Protein AF-A0A7S3KQ32-F1 (afdb_monomer_lite)

Sequence (245 aa):
SLQYTFKEFYLNYIDLKQAFIEKVYTKNPTTLIKNIETEFQILSGQVLQCNYDLMMLLGSAPEEIREYFREKYCQRLKEKVEDSVFRSHMKTSDFVISAENDSKELYKIIAEKRRSNVYDELIEDPPIEDLTNLTHDTTPVMIEEIYTMEDYKSESSGLTRASRKKIYNDGLHLFVLVHGFQATHIDMQEIKNHIAMVVPNSIFLCSESNEGVRTEGCLIESGRNLAEEIFDFFDDEEDCGEDVT

pLDDT: mean 74.59, std 15.7, range [34.09, 97.69]

Secondary structure (DSSP, 8-state):
-HHHHHHHHHHHHHHHHHHHHHHHHHH-HHHHHHHHHHHHHHHHHHHHHHHHHHHHHHHH-HHHHHHHHHHHHHHHHHHHHHTTEEEEEEEES-TT----THHHHHHHHHHHHHHH-GGGGGS---S-S--TTSSTTTS--EEEEEEEETT---TTTT--TT-------S-PEEEEE---TT--HHHHHHHHHHHHHH-TTEEEEE--TTSSS-TTS-HHHHHHHHHHHHHHHHHHHHTTSSS--

Structure (mmCIF, N/CA/C/O backbone):
data_AF-A0A7S3KQ32-F1
#
_entry.id   AF-A0A7S3KQ32-F1
#
loop_
_atom_site.group_PDB
_atom_site.id
_atom_site.type_symbol
_atom_site.label_atom_id
_atom_site.label_alt_id
_atom_site.label_comp_id
_atom_site.label_asym_id
_atom_site.label_entity_id
_atom_site.label_seq_id
_atom_site.pdbx_PDB_ins_code
_atom_site.Cartn_x
_atom_site.Cartn_y
_atom_site.Cartn_z
_atom_site.occupancy
_atom_site.B_iso_or_equiv
_atom_site.auth_seq_id
_atom_site.auth_comp_id
_atom_site.auth_asym_id
_atom_site.auth_atom_id
_atom_site.pdbx_PDB_model_num
ATOM 1 N N . SER A 1 1 ? -15.778 35.770 7.316 1.00 55.41 1 SER A N 1
ATOM 2 C CA . SER A 1 1 ? -17.031 35.238 7.890 1.00 55.41 1 SER A CA 1
ATOM 3 C C . SER A 1 1 ? -16.797 34.111 8.901 1.00 55.41 1 SER A C 1
ATOM 5 O O . SER A 1 1 ? -17.554 34.063 9.856 1.00 55.41 1 SER A O 1
ATOM 7 N N . LEU A 1 2 ? -15.738 33.284 8.804 1.00 46.66 2 LEU A N 1
ATOM 8 C CA . LEU A 1 2 ? -15.440 32.203 9.775 1.00 46.66 2 LEU A CA 1
ATOM 9 C C . LEU A 1 2 ? -15.143 32.640 11.233 1.00 46.66 2 LEU A C 1
ATOM 11 O O . LEU A 1 2 ? -15.399 31.889 12.172 1.00 46.66 2 LEU A O 1
ATOM 15 N N . GLN A 1 3 ? -14.601 33.842 11.448 1.00 46.31 3 GLN A N 1
ATOM 16 C CA . GLN A 1 3 ? -14.258 34.333 12.795 1.00 46.31 3 GLN A CA 1
ATOM 17 C C . GLN A 1 3 ? -15.488 34.657 1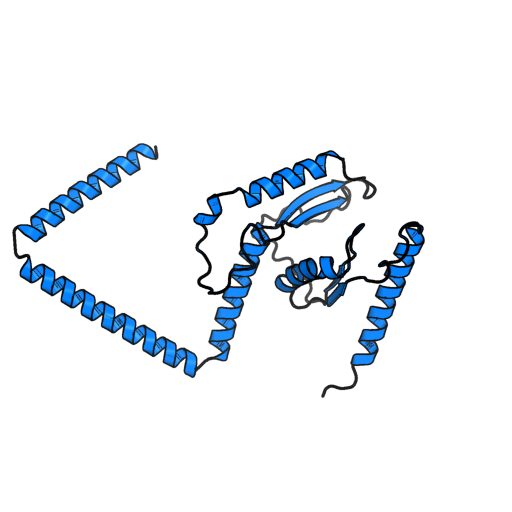3.663 1.00 46.31 3 GLN A C 1
ATOM 19 O O . GLN A 1 3 ? -15.408 34.592 14.887 1.00 46.31 3 GLN A O 1
ATOM 24 N N . TYR A 1 4 ? -16.628 34.980 13.042 1.00 51.09 4 TYR A N 1
ATOM 25 C CA . TYR A 1 4 ? -17.876 35.259 13.760 1.00 51.09 4 TYR A CA 1
ATOM 26 C C . TYR A 1 4 ? -18.541 33.968 14.260 1.00 51.09 4 TYR A C 1
ATOM 28 O O . TYR A 1 4 ? -18.970 33.911 15.409 1.00 51.09 4 TYR A O 1
ATOM 36 N N . THR A 1 5 ? -18.496 32.899 13.461 1.00 59.62 5 THR A N 1
ATOM 37 C CA . THR A 1 5 ? -19.034 31.573 13.808 1.00 59.62 5 THR A CA 1
ATOM 38 C C . THR A 1 5 ? -18.314 30.909 14.986 1.00 59.62 5 THR A C 1
ATOM 40 O O . THR A 1 5 ? -18.952 30.250 15.802 1.00 59.62 5 THR A O 1
ATOM 43 N N . PHE A 1 6 ? -17.000 31.117 15.139 1.00 58.53 6 PHE A N 1
ATOM 44 C CA . PHE A 1 6 ? -16.242 30.538 16.260 1.00 58.53 6 PHE A CA 1
ATOM 45 C C . PHE A 1 6 ? -16.536 31.242 17.592 1.00 58.53 6 PHE A C 1
ATOM 47 O O . PHE A 1 6 ? -16.609 30.606 18.643 1.00 58.53 6 PHE A O 1
ATOM 54 N N . LYS A 1 7 ? -16.742 32.564 17.548 1.00 69.88 7 LYS A N 1
ATOM 55 C CA . LYS A 1 7 ? -17.075 33.367 18.729 1.00 69.88 7 LYS A CA 1
ATOM 56 C C . LYS A 1 7 ? -18.480 33.049 19.245 1.00 69.88 7 LYS A C 1
ATOM 58 O O . LYS A 1 7 ? -18.654 32.917 20.452 1.00 69.88 7 LYS A O 1
ATOM 63 N N . GLU A 1 8 ? -19.454 32.876 18.352 1.00 70.00 8 GLU A N 1
ATOM 64 C CA . GLU A 1 8 ? -20.806 32.429 18.718 1.00 70.00 8 GLU A CA 1
ATOM 65 C C . GLU A 1 8 ? -20.821 31.006 19.281 1.00 70.00 8 GLU A C 1
ATOM 67 O O . GLU A 1 8 ? -21.486 30.760 20.284 1.00 70.00 8 GLU A O 1
ATOM 72 N N . PHE A 1 9 ? -20.052 30.081 18.696 1.00 71.38 9 PHE A N 1
ATOM 73 C CA . PHE A 1 9 ? -19.926 28.723 19.230 1.00 71.38 9 PHE A CA 1
ATOM 74 C C . PHE A 1 9 ? -19.329 28.719 20.643 1.00 71.38 9 PHE A C 1
ATOM 76 O O . PHE A 1 9 ? -19.849 28.056 21.537 1.00 71.38 9 PHE A O 1
ATOM 83 N N . TYR A 1 10 ? -18.267 29.497 20.865 1.00 72.44 10 TYR A N 1
ATOM 84 C CA . TYR A 1 10 ? -17.603 29.573 22.165 1.00 72.44 10 TYR A CA 1
ATOM 85 C C . TYR A 1 10 ? -18.486 30.220 23.244 1.00 72.44 10 TYR A C 1
ATOM 87 O O . TYR A 1 10 ? -18.506 29.749 24.380 1.00 72.44 10 TYR A O 1
ATOM 95 N N . LEU A 1 11 ? -19.256 31.256 22.892 1.00 74.81 11 LEU A N 1
ATOM 96 C CA . LEU A 1 11 ? -20.234 31.868 23.797 1.00 74.81 11 LEU A CA 1
ATOM 97 C C . LEU A 1 11 ? -21.365 30.890 24.143 1.00 74.81 11 LEU A C 1
ATOM 99 O O . LEU A 1 11 ? -21.647 30.697 25.321 1.00 74.81 11 LEU A O 1
ATOM 103 N N . ASN A 1 12 ? -21.911 30.180 23.148 1.00 77.25 12 ASN A N 1
ATOM 104 C CA . ASN A 1 12 ? -22.892 29.119 23.387 1.00 77.25 12 ASN A CA 1
ATOM 105 C C . ASN A 1 12 ? -22.334 28.009 24.282 1.00 77.25 12 ASN A C 1
ATOM 107 O O . ASN A 1 12 ? -23.035 27.534 25.166 1.00 77.25 12 ASN A O 1
ATOM 111 N N . TYR A 1 13 ? -21.077 27.601 24.092 1.00 78.25 13 TYR A N 1
ATOM 112 C CA . TYR A 1 13 ? -20.441 26.590 24.935 1.00 78.25 13 TYR A CA 1
ATOM 113 C C . TYR A 1 13 ? -20.293 27.057 26.388 1.00 78.25 13 TYR A C 1
ATOM 115 O O . TYR A 1 13 ? -20.566 26.282 27.306 1.00 78.25 13 TYR A O 1
ATOM 123 N N . ILE A 1 14 ? -19.891 28.313 26.611 1.00 82.00 14 ILE A N 1
ATOM 124 C CA . ILE A 1 14 ? -19.799 28.885 27.960 1.00 82.00 14 ILE A CA 1
ATOM 125 C C . ILE A 1 14 ? -21.177 28.918 28.617 1.00 82.00 14 ILE A C 1
ATOM 127 O O . ILE A 1 14 ? -21.306 28.435 29.740 1.00 82.00 14 ILE A O 1
ATOM 131 N N . ASP A 1 15 ? -22.202 29.409 27.923 1.00 82.19 15 ASP A N 1
ATOM 132 C CA . ASP A 1 15 ? -23.559 29.499 28.467 1.00 82.19 15 ASP A CA 1
ATOM 133 C C . ASP A 1 15 ? -24.146 28.108 28.752 1.00 82.19 15 ASP A C 1
ATOM 135 O O . ASP A 1 15 ? -24.754 27.886 29.800 1.00 82.19 15 ASP A O 1
ATOM 139 N N . LEU A 1 16 ? -23.889 27.130 27.875 1.00 77.56 16 LEU A N 1
ATOM 140 C CA . LEU A 1 16 ? -24.309 25.740 28.060 1.00 77.56 16 LEU A CA 1
ATOM 141 C C . LEU A 1 16 ? -23.592 25.090 29.250 1.00 77.56 16 LEU A C 1
ATOM 143 O O . LEU A 1 16 ? -24.222 24.397 30.050 1.00 77.56 16 LEU A O 1
ATOM 147 N N . LYS A 1 17 ? -22.289 25.350 29.405 1.00 80.75 17 LYS A N 1
ATOM 148 C CA . LYS A 1 17 ? -21.489 24.897 30.546 1.00 80.75 17 LYS A CA 1
ATOM 149 C C . LYS A 1 17 ? -21.979 25.531 31.846 1.00 80.75 17 LYS A C 1
ATOM 151 O O . LYS A 1 17 ? -22.117 24.823 32.839 1.00 80.75 17 LYS A O 1
ATOM 156 N N . GLN A 1 18 ? -22.273 26.829 31.848 1.00 81.06 18 GLN A N 1
ATOM 157 C CA . GLN A 1 18 ? -22.764 27.545 33.024 1.00 81.06 18 GLN A CA 1
ATOM 158 C C . GLN A 1 18 ? -24.155 27.038 33.432 1.00 81.06 18 GLN A C 1
ATOM 160 O O . GLN A 1 18 ? -24.371 26.708 34.595 1.00 81.06 18 GLN A O 1
ATOM 165 N N . ALA A 1 19 ? -25.061 26.863 32.465 1.00 75.50 19 ALA A N 1
ATOM 166 C CA . ALA A 1 19 ? -26.394 26.305 32.684 1.00 75.50 19 ALA A CA 1
ATOM 167 C C . ALA A 1 19 ? -26.350 24.842 33.154 1.00 75.50 19 ALA A C 1
ATOM 169 O O . ALA A 1 19 ? -27.168 24.431 33.982 1.00 75.50 19 ALA A O 1
ATOM 170 N N . PHE A 1 20 ? -25.395 24.050 32.652 1.00 75.31 20 PHE A N 1
ATOM 171 C CA . PHE A 1 20 ? -25.132 22.698 33.139 1.00 75.31 20 PHE A CA 1
ATOM 172 C C . PHE A 1 20 ? -24.653 22.737 34.590 1.00 75.31 20 PHE A C 1
ATOM 174 O O . PHE A 1 20 ? -25.272 22.107 35.440 1.00 75.31 20 PHE A O 1
ATOM 181 N N . ILE A 1 21 ? -23.628 23.533 34.905 1.00 76.06 21 ILE A N 1
ATOM 182 C CA . ILE A 1 21 ? -23.105 23.693 36.270 1.00 76.06 21 ILE A CA 1
ATOM 183 C C . ILE A 1 21 ? -24.221 24.124 37.229 1.00 76.06 21 ILE A C 1
ATOM 185 O O . ILE A 1 21 ? -24.394 23.497 38.271 1.00 76.06 21 ILE A O 1
ATOM 189 N N . GLU A 1 22 ? -25.030 25.121 36.870 1.00 72.56 22 GLU A N 1
ATOM 190 C CA . GLU A 1 22 ? -26.147 25.573 37.703 1.00 72.56 22 GLU A CA 1
ATOM 191 C C . GLU A 1 22 ? -27.201 24.479 37.897 1.00 72.56 22 GLU A C 1
ATOM 193 O O . GLU A 1 22 ? -27.601 24.226 39.033 1.00 72.56 22 GLU A O 1
ATOM 198 N N . LYS A 1 23 ? -27.618 23.762 36.843 1.00 67.44 23 LYS A N 1
ATOM 199 C CA . LYS A 1 23 ? -28.571 22.640 36.973 1.00 67.44 23 LYS A CA 1
ATOM 200 C C . LYS A 1 23 ? -28.028 21.489 37.821 1.00 67.44 23 LYS A C 1
ATOM 202 O O . LYS A 1 23 ? -28.792 20.879 38.567 1.00 67.44 23 LYS A O 1
ATOM 207 N N . VAL A 1 24 ? -26.739 21.192 37.694 1.00 67.06 24 VAL A N 1
ATOM 208 C CA . VAL A 1 24 ? -26.067 20.066 38.351 1.00 67.06 24 VAL A CA 1
ATOM 209 C C . VAL A 1 24 ? -25.814 20.351 39.832 1.00 67.06 24 VAL A C 1
ATOM 211 O O . VAL A 1 24 ? -26.135 19.515 40.677 1.00 67.06 24 VAL A O 1
ATOM 214 N N . TYR A 1 25 ? -25.304 21.540 40.165 1.00 65.00 25 TYR A N 1
ATOM 215 C CA . TYR A 1 25 ? -24.955 21.897 41.543 1.00 65.00 25 TYR A CA 1
ATOM 216 C C . TYR A 1 25 ? -26.161 22.290 42.402 1.00 65.00 25 TYR A C 1
ATOM 218 O O . TYR A 1 25 ? -26.122 22.084 43.613 1.00 65.00 25 TYR A O 1
ATOM 226 N N . THR A 1 26 ? -27.235 22.838 41.822 1.00 62.44 26 THR A N 1
ATOM 227 C CA . THR A 1 26 ? -28.329 23.413 42.631 1.00 62.44 26 THR A CA 1
ATOM 228 C C . THR A 1 26 ? -29.443 22.441 43.010 1.00 62.44 26 THR A C 1
ATOM 230 O O . THR A 1 26 ? -30.206 22.763 43.920 1.00 62.44 26 THR A O 1
ATOM 233 N N . LYS A 1 27 ? -29.584 21.276 42.352 1.00 64.25 27 LYS A N 1
ATOM 234 C CA . LYS A 1 27 ? -30.792 20.444 42.537 1.00 64.25 27 LYS A CA 1
ATOM 235 C C . LYS A 1 27 ? -30.597 19.046 43.119 1.00 64.25 27 LYS A C 1
ATOM 237 O O . LYS A 1 27 ? -31.405 18.704 43.976 1.00 64.25 27 LYS A O 1
ATOM 242 N N . ASN A 1 28 ? -29.590 18.251 42.727 1.00 75.50 28 ASN A N 1
ATOM 243 C CA . ASN A 1 28 ? -29.249 16.987 43.415 1.00 75.50 28 ASN A CA 1
ATOM 244 C C . ASN A 1 28 ? -27.981 16.317 42.820 1.00 75.50 28 ASN A C 1
ATOM 246 O O . ASN A 1 28 ? -28.102 15.481 41.918 1.00 75.50 28 ASN A O 1
ATOM 250 N N . PRO A 1 29 ? -26.762 16.638 43.289 1.00 82.19 29 PRO A N 1
ATOM 251 C CA . PRO A 1 29 ? -25.532 16.084 42.710 1.00 82.19 29 PRO A CA 1
ATOM 252 C C . PRO A 1 29 ? -25.458 14.555 42.838 1.00 82.19 29 PRO A C 1
ATOM 254 O O . PRO A 1 29 ? -24.976 13.876 41.936 1.00 82.19 29 PRO A O 1
ATOM 257 N N . THR A 1 30 ? -25.998 13.990 43.920 1.00 84.81 30 THR A N 1
ATOM 258 C CA . THR A 1 30 ? -25.988 12.542 44.164 1.00 84.81 30 THR A CA 1
ATOM 259 C C . THR A 1 30 ? -26.855 11.780 43.163 1.00 84.81 30 THR A C 1
ATOM 261 O O . THR A 1 30 ? -26.459 10.711 42.706 1.00 84.81 30 THR A O 1
ATOM 264 N N . THR A 1 31 ? -28.024 12.313 42.796 1.00 84.00 31 THR A N 1
ATOM 265 C CA . THR A 1 31 ? -28.881 11.692 41.772 1.00 84.00 31 THR A CA 1
ATOM 266 C C . THR A 1 31 ? -28.223 11.735 40.398 1.00 84.00 31 THR A C 1
ATOM 268 O O . THR A 1 31 ? -28.282 10.750 39.671 1.00 84.00 31 THR A O 1
ATOM 271 N N . LEU A 1 32 ? -27.559 12.841 40.051 1.00 81.69 32 LEU A N 1
ATOM 272 C CA . LEU A 1 32 ? -26.854 12.946 38.776 1.00 81.69 32 LEU A CA 1
ATOM 273 C C . LEU A 1 32 ? -25.701 11.946 38.674 1.00 81.69 32 LEU A C 1
ATOM 275 O O . LEU A 1 32 ? -25.597 11.262 37.663 1.00 81.69 32 LEU A O 1
ATOM 279 N N . ILE A 1 33 ? -24.866 11.844 39.713 1.00 86.12 33 ILE A N 1
ATOM 280 C CA . ILE A 1 33 ? -23.749 10.891 39.736 1.00 86.12 33 ILE A CA 1
ATOM 281 C C . ILE A 1 33 ? -24.273 9.467 39.539 1.00 86.12 33 ILE A C 1
ATOM 283 O O . ILE A 1 33 ? -23.775 8.760 38.672 1.00 86.12 33 ILE A O 1
ATOM 287 N N . LYS A 1 34 ? -25.343 9.084 40.248 1.00 88.56 34 LYS A N 1
ATOM 288 C CA . LYS A 1 34 ? -25.977 7.767 40.073 1.00 88.56 34 LYS A CA 1
ATOM 289 C C . LYS A 1 34 ? -26.506 7.537 38.658 1.00 88.56 34 LYS A C 1
ATOM 291 O O . LYS A 1 34 ? -26.407 6.425 38.146 1.00 88.56 34 LYS A O 1
ATOM 296 N N . ASN A 1 35 ? -27.067 8.562 38.020 1.00 85.50 35 ASN A N 1
ATOM 297 C CA . ASN A 1 35 ? -27.533 8.452 36.639 1.00 85.50 35 ASN A CA 1
ATOM 298 C C . ASN A 1 35 ? -26.357 8.250 35.673 1.00 85.50 35 ASN A C 1
ATOM 300 O O . ASN A 1 35 ? -26.424 7.355 34.841 1.00 85.50 35 ASN A O 1
ATOM 304 N N . ILE A 1 36 ? -25.265 9.007 35.835 1.00 88.88 36 ILE A N 1
ATOM 305 C CA . ILE A 1 36 ? -24.040 8.845 35.034 1.00 88.88 36 ILE A CA 1
ATOM 306 C C . ILE A 1 36 ? -23.435 7.452 35.246 1.00 88.88 36 ILE A C 1
ATOM 308 O O . ILE A 1 36 ? -23.065 6.793 34.282 1.00 88.88 36 ILE A O 1
ATOM 312 N N . GLU A 1 37 ? -23.365 6.973 36.491 1.00 92.00 37 GLU A N 1
ATOM 313 C CA . GLU A 1 37 ? -22.906 5.613 36.803 1.00 92.00 37 GLU A CA 1
ATOM 314 C C . GLU A 1 37 ? -23.770 4.556 36.108 1.00 92.00 37 GLU A C 1
ATOM 316 O O . GLU A 1 37 ? -23.243 3.604 35.535 1.00 92.00 37 GLU A O 1
ATOM 321 N N . THR A 1 38 ? -25.093 4.739 36.119 1.00 93.50 38 THR A N 1
ATOM 322 C CA . THR A 1 38 ? -26.036 3.830 35.454 1.00 93.50 38 THR A CA 1
ATOM 323 C C . THR A 1 38 ? -25.832 3.838 33.939 1.00 93.50 38 THR A C 1
ATOM 325 O O . THR A 1 38 ? -25.773 2.776 33.322 1.00 93.50 38 THR A O 1
ATOM 328 N N . GLU A 1 39 ? -25.667 5.012 33.327 1.00 93.31 39 GLU A N 1
ATOM 329 C CA . GLU A 1 39 ? -25.365 5.132 31.896 1.00 93.31 39 GLU A CA 1
ATOM 330 C C . GLU A 1 39 ? -24.032 4.466 31.544 1.00 93.31 39 GLU A C 1
ATOM 332 O O . GLU A 1 39 ? -23.957 3.718 30.570 1.00 93.31 39 GLU A O 1
ATOM 337 N N . PHE A 1 40 ? -23.000 4.656 32.368 1.00 94.88 40 PHE A N 1
ATOM 338 C CA . PHE A 1 40 ? -21.698 4.024 32.167 1.00 94.88 40 PHE A CA 1
ATOM 339 C C . PHE A 1 40 ? -21.785 2.495 32.247 1.00 94.88 40 PHE A C 1
ATOM 341 O O . PHE A 1 40 ? -21.173 1.791 31.446 1.00 94.88 40 PHE A O 1
ATOM 348 N N . GLN A 1 41 ? -22.577 1.963 33.182 1.00 95.56 41 GLN A N 1
ATOM 349 C CA . GLN A 1 41 ? -22.824 0.524 33.294 1.00 95.56 41 GLN A CA 1
ATOM 350 C C . GLN A 1 41 ? -23.552 -0.031 32.065 1.00 95.56 41 GLN A C 1
ATOM 352 O O . GLN A 1 41 ? -23.169 -1.086 31.561 1.00 95.56 41 GLN A O 1
ATOM 357 N N . ILE A 1 42 ? -24.560 0.685 31.556 1.00 94.19 42 ILE A N 1
ATOM 358 C CA . ILE A 1 42 ? -25.280 0.295 30.335 1.00 94.19 42 ILE A CA 1
ATOM 359 C C . ILE A 1 42 ? -24.328 0.293 29.135 1.00 94.19 42 ILE A C 1
ATOM 361 O O . ILE A 1 42 ? -24.275 -0.701 28.410 1.00 94.19 42 ILE A O 1
AT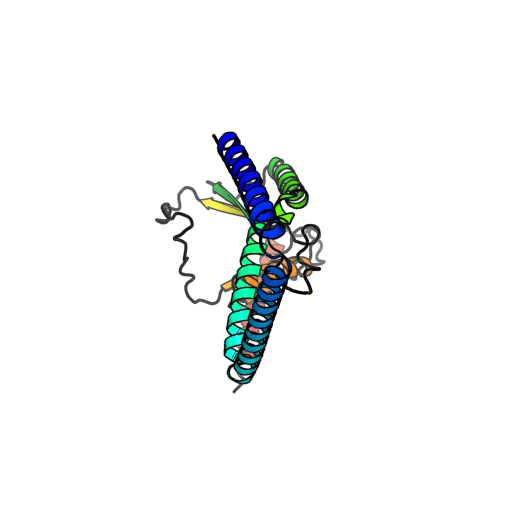OM 365 N N . LEU A 1 43 ? -23.542 1.359 28.955 1.00 94.50 43 LEU A N 1
ATOM 366 C CA . LEU A 1 43 ? -22.554 1.462 27.877 1.00 94.50 43 LEU A CA 1
ATOM 367 C C . LEU A 1 43 ? -21.517 0.338 27.957 1.00 94.50 43 LEU A C 1
ATOM 369 O O . LEU A 1 43 ? -21.233 -0.308 26.952 1.00 94.50 43 LEU A O 1
ATOM 373 N N . SER A 1 44 ? -20.997 0.051 29.151 1.00 95.88 44 SER A N 1
ATOM 374 C CA . SER A 1 44 ? -20.055 -1.051 29.372 1.00 95.88 44 SER A CA 1
ATOM 375 C C . SER A 1 44 ? -20.658 -2.408 28.984 1.00 95.88 44 SER A C 1
ATOM 377 O O . SER A 1 44 ? -20.025 -3.189 28.273 1.00 95.88 44 SER A O 1
ATOM 379 N N . GLY A 1 45 ? -21.914 -2.664 29.367 1.00 96.94 45 GLY A N 1
ATOM 380 C CA . GLY A 1 45 ? -22.637 -3.875 28.972 1.00 96.94 45 GLY A CA 1
ATOM 381 C C . GLY A 1 45 ? -22.825 -3.994 27.457 1.00 96.94 45 GLY A C 1
ATOM 382 O O . GLY A 1 45 ? -22.622 -5.069 26.897 1.00 96.94 45 GLY A O 1
ATOM 383 N N . GLN A 1 46 ? -23.149 -2.891 26.778 1.00 96.69 46 GLN A N 1
ATOM 384 C CA . GLN A 1 46 ? -23.271 -2.855 25.317 1.00 96.69 46 GLN A CA 1
ATOM 385 C C . GLN A 1 46 ? -21.934 -3.122 24.620 1.00 96.69 46 GLN A C 1
ATOM 387 O O . GLN A 1 46 ? -21.886 -3.915 23.686 1.00 96.69 46 GLN A O 1
ATOM 392 N N . VAL A 1 47 ? -20.840 -2.517 25.094 1.00 96.44 47 VAL A N 1
ATOM 393 C CA . VAL A 1 47 ? -19.492 -2.762 24.557 1.00 96.44 47 VAL A CA 1
ATOM 394 C C . VAL A 1 47 ? -19.099 -4.230 24.723 1.00 96.44 47 VAL A C 1
ATOM 396 O O . VAL A 1 47 ? -18.579 -4.834 23.785 1.00 96.44 47 VAL A O 1
ATOM 399 N N . LEU A 1 48 ? -19.386 -4.828 25.883 1.00 97.44 48 LEU A N 1
ATOM 400 C CA . LEU A 1 48 ? -19.118 -6.244 26.124 1.00 97.44 48 LEU A CA 1
ATOM 401 C C . LEU A 1 48 ? -19.924 -7.145 25.178 1.00 97.44 48 LEU A C 1
ATOM 403 O O . LEU A 1 48 ? -19.365 -8.097 24.635 1.00 97.44 48 LEU A O 1
ATOM 407 N N . GLN A 1 49 ? -21.202 -6.828 24.950 1.00 97.38 49 GLN A N 1
ATOM 408 C CA . GLN A 1 49 ? -22.044 -7.562 24.005 1.00 97.38 49 GLN A CA 1
ATOM 409 C C . GLN A 1 49 ? -21.501 -7.459 22.576 1.00 97.38 49 GLN A C 1
ATOM 411 O O . GLN A 1 49 ? -21.330 -8.484 21.926 1.00 97.38 49 GLN A O 1
ATOM 416 N N . CYS A 1 50 ? -21.140 -6.256 22.118 1.00 95.88 50 CYS A N 1
ATOM 417 C CA . CYS A 1 50 ? -20.524 -6.063 20.804 1.00 95.88 50 CYS A CA 1
ATOM 418 C C . CYS A 1 50 ? -19.233 -6.878 20.650 1.00 95.88 50 CYS A C 1
ATOM 420 O O . CYS A 1 50 ? -18.988 -7.451 19.591 1.00 95.88 50 CYS A O 1
ATOM 422 N N . ASN A 1 51 ? -18.410 -6.948 21.701 1.00 95.00 51 ASN A N 1
ATOM 423 C CA . ASN A 1 51 ? -17.183 -7.739 21.678 1.00 95.00 51 ASN A CA 1
ATOM 424 C C . ASN A 1 51 ? -17.481 -9.245 21.579 1.00 95.00 51 ASN A C 1
ATOM 426 O O . ASN A 1 51 ? -16.851 -9.957 20.801 1.00 95.00 51 ASN A O 1
ATOM 430 N N . TYR A 1 52 ? -18.474 -9.736 22.324 1.00 97.69 52 TYR A N 1
ATOM 431 C CA . TYR A 1 52 ? -18.916 -11.126 22.214 1.00 97.69 52 TYR A CA 1
ATOM 432 C C . TYR A 1 52 ? -19.452 -11.448 20.812 1.00 97.69 52 TYR A C 1
ATOM 434 O O . TYR A 1 52 ? -19.055 -12.451 20.220 1.00 97.69 52 TYR A O 1
ATOM 442 N N . ASP A 1 53 ? -20.294 -10.577 20.257 1.00 96.00 53 ASP A N 1
ATOM 443 C CA . ASP A 1 53 ? -20.858 -10.746 18.917 1.00 96.00 53 ASP A CA 1
ATOM 444 C C . ASP A 1 53 ? -19.755 -10.749 17.846 1.00 96.00 53 ASP A C 1
ATOM 446 O O . ASP A 1 53 ? -19.782 -11.579 16.938 1.00 96.00 53 ASP A O 1
ATOM 450 N N . LEU A 1 54 ? -18.737 -9.891 17.987 1.00 91.75 54 LEU A N 1
ATOM 451 C CA . LEU A 1 54 ? -17.555 -9.891 17.122 1.00 91.75 54 LEU A CA 1
ATOM 452 C C . LEU A 1 54 ? -16.788 -11.217 17.205 1.00 91.75 54 LEU A C 1
ATOM 454 O O . LEU A 1 54 ? -16.423 -11.773 16.173 1.00 91.75 54 LEU A O 1
ATOM 458 N N . MET A 1 55 ? -16.569 -11.751 18.409 1.00 94.44 55 MET A N 1
ATOM 459 C CA . MET A 1 55 ? -15.899 -13.045 18.592 1.00 94.44 55 MET A CA 1
ATOM 460 C C . MET A 1 55 ? -16.695 -14.199 17.967 1.00 94.44 55 MET A C 1
ATOM 462 O O . MET A 1 55 ? -16.115 -15.086 17.340 1.00 94.44 55 MET A O 1
ATOM 466 N N . MET A 1 56 ? -18.024 -14.177 18.092 1.00 96.56 56 MET A N 1
ATOM 467 C CA . MET A 1 56 ? -18.907 -15.155 17.450 1.00 96.56 56 MET A CA 1
ATOM 468 C C . MET A 1 56 ? -18.874 -15.041 15.922 1.00 96.56 56 MET A C 1
ATOM 470 O O . MET A 1 56 ? -18.851 -16.058 15.224 1.00 96.56 56 MET A O 1
ATOM 474 N N . LEU A 1 57 ? -18.828 -13.817 15.393 1.00 93.38 57 LEU A N 1
ATOM 475 C CA . LEU A 1 57 ? -18.677 -13.561 13.964 1.00 93.38 57 LEU A CA 1
ATOM 476 C C . LEU A 1 57 ? -17.333 -14.111 13.457 1.00 93.38 57 LEU A C 1
ATOM 478 O O . LEU A 1 57 ? -17.317 -14.895 12.512 1.00 93.38 57 LEU A O 1
ATOM 482 N N . LEU A 1 58 ? -16.230 -13.806 14.150 1.00 91.50 58 LEU A N 1
ATOM 483 C CA . LEU A 1 58 ? -14.888 -14.321 13.843 1.00 91.50 58 LEU A CA 1
ATOM 484 C C . LEU A 1 58 ? -14.825 -15.850 13.816 1.00 91.50 58 LEU A C 1
ATOM 486 O O . LEU A 1 58 ? -14.147 -16.419 12.966 1.00 91.50 58 LEU A O 1
ATOM 490 N N . GLY A 1 59 ? -15.545 -16.521 14.718 1.00 94.19 59 GLY A N 1
ATOM 491 C CA . GLY A 1 59 ? -15.612 -17.982 14.745 1.00 94.19 59 GLY A CA 1
ATOM 492 C C . GLY A 1 59 ? -16.490 -18.599 13.652 1.00 94.19 59 GLY A C 1
ATOM 493 O O . GLY A 1 59 ? -16.277 -19.753 13.292 1.00 94.19 59 GLY A O 1
ATOM 494 N N . SER A 1 60 ? -17.478 -17.863 13.136 1.00 96.69 60 SER A N 1
ATOM 495 C CA . SER A 1 60 ? -18.460 -18.389 12.175 1.00 96.69 60 SER A CA 1
ATOM 496 C C . SER A 1 60 ? -18.126 -18.094 10.713 1.00 96.69 60 SER A C 1
ATOM 498 O O . SER A 1 60 ? -18.487 -18.897 9.858 1.00 96.69 60 SER A O 1
ATOM 500 N N . ALA A 1 61 ? -17.430 -16.991 10.430 1.00 94.88 61 ALA A N 1
ATOM 501 C CA . ALA A 1 61 ? -17.085 -16.553 9.074 1.00 94.88 61 ALA A CA 1
ATOM 502 C C . ALA A 1 61 ? -15.648 -15.988 8.994 1.00 94.88 61 ALA A C 1
ATOM 504 O O . ALA A 1 61 ? -15.448 -14.827 8.624 1.00 94.88 61 ALA A O 1
ATOM 505 N N . PRO A 1 62 ? -14.618 -16.757 9.401 1.00 92.31 62 PRO A N 1
ATOM 506 C CA . PRO A 1 62 ? -13.250 -16.245 9.490 1.00 92.31 62 PRO A CA 1
ATOM 507 C C . PRO A 1 62 ? -12.692 -15.794 8.134 1.00 92.31 62 PRO A C 1
ATOM 509 O O . PRO A 1 62 ? -11.931 -14.830 8.071 1.00 92.31 62 PRO A O 1
ATOM 512 N N . GLU A 1 63 ? -13.074 -16.471 7.053 1.00 91.44 63 GLU A N 1
ATOM 513 C CA . GLU A 1 63 ? -12.573 -16.219 5.703 1.00 91.44 63 GLU A CA 1
ATOM 514 C C . GLU A 1 63 ? -13.143 -14.926 5.118 1.00 91.44 63 GLU A C 1
ATOM 516 O O . GLU A 1 63 ? -12.396 -14.076 4.640 1.00 91.44 63 GLU A O 1
ATOM 521 N N . GLU A 1 64 ? -14.451 -14.723 5.241 1.00 92.94 64 GLU A N 1
ATOM 522 C CA . GLU A 1 64 ? -15.150 -13.529 4.773 1.00 92.94 64 GLU A CA 1
ATOM 523 C C . GLU A 1 64 ? -14.693 -12.283 5.533 1.00 92.94 64 GLU A C 1
ATOM 525 O O . GLU A 1 64 ? -14.503 -11.217 4.946 1.00 92.94 64 GLU A O 1
ATOM 530 N N . ILE A 1 65 ? -14.475 -12.418 6.843 1.00 88.81 65 ILE A N 1
ATOM 531 C CA . ILE A 1 65 ? -13.973 -11.327 7.679 1.00 88.81 65 ILE A CA 1
ATOM 532 C C . ILE A 1 65 ? -12.531 -10.994 7.312 1.00 88.81 65 ILE A C 1
ATOM 534 O O . ILE A 1 65 ? -12.189 -9.818 7.170 1.00 88.81 65 ILE A O 1
ATOM 538 N N . ARG A 1 66 ? -11.685 -12.016 7.132 1.00 86.19 66 ARG A N 1
ATOM 539 C CA . ARG A 1 66 ? -10.303 -11.830 6.689 1.00 86.19 66 ARG A CA 1
ATOM 540 C C . ARG A 1 66 ? -10.259 -11.134 5.337 1.00 86.19 66 ARG A C 1
ATOM 542 O O . ARG A 1 66 ? -9.491 -10.190 5.188 1.00 86.19 66 ARG A O 1
ATOM 549 N N . GLU A 1 67 ? -11.084 -11.564 4.389 1.00 86.62 67 GLU A N 1
ATOM 550 C CA . GLU A 1 67 ? -11.170 -10.958 3.063 1.00 86.62 67 GLU A CA 1
ATOM 551 C C . GLU A 1 67 ? -11.594 -9.492 3.145 1.00 86.62 67 GLU A C 1
ATOM 553 O O . GLU A 1 67 ? -10.916 -8.623 2.604 1.00 86.62 67 GLU A O 1
ATOM 558 N N . TYR A 1 68 ? -12.653 -9.199 3.904 1.00 88.94 68 TYR A N 1
ATOM 559 C CA . TYR A 1 68 ? -13.138 -7.837 4.104 1.00 88.94 68 TYR A CA 1
ATOM 560 C C . TYR A 1 68 ? -12.061 -6.919 4.698 1.00 88.94 68 TYR A C 1
ATOM 562 O O . TYR A 1 68 ? -11.820 -5.820 4.190 1.00 88.94 68 TYR A O 1
ATOM 570 N N . PHE A 1 69 ? -11.385 -7.355 5.767 1.00 83.75 69 PHE A N 1
ATOM 571 C CA . PHE A 1 69 ? -10.321 -6.558 6.377 1.00 83.75 69 PHE A CA 1
ATOM 572 C C . PHE A 1 69 ? -9.097 -6.439 5.474 1.00 83.75 69 PHE A C 1
ATOM 574 O O . PHE A 1 69 ? -8.501 -5.363 5.423 1.00 83.75 69 PHE A O 1
ATOM 581 N N . ARG A 1 70 ? -8.749 -7.494 4.728 1.00 82.12 70 ARG A N 1
ATOM 582 C CA . ARG A 1 70 ? -7.672 -7.464 3.736 1.00 82.12 70 ARG A CA 1
ATOM 583 C C . ARG A 1 70 ? -7.970 -6.454 2.636 1.00 82.12 70 ARG A C 1
ATOM 585 O O . ARG A 1 70 ? -7.121 -5.621 2.354 1.00 82.12 70 ARG A O 1
ATOM 592 N N . GLU A 1 71 ? -9.168 -6.470 2.060 1.00 84.00 71 GLU A N 1
ATOM 593 C CA . GLU A 1 71 ? -9.572 -5.520 1.020 1.00 84.00 71 GLU A CA 1
ATOM 594 C C . GLU A 1 71 ? -9.525 -4.079 1.543 1.00 84.00 71 GLU A C 1
ATOM 596 O O . GLU A 1 71 ? -8.923 -3.203 0.918 1.00 84.00 71 GLU A O 1
ATOM 601 N N . LYS A 1 72 ? -10.082 -3.832 2.737 1.00 83.31 72 LYS A N 1
ATOM 602 C CA . LYS A 1 72 ? -10.025 -2.514 3.387 1.00 83.31 72 LYS A CA 1
ATOM 603 C C . LYS A 1 72 ? -8.598 -2.062 3.670 1.00 83.31 72 LYS A C 1
ATOM 605 O O . LYS A 1 72 ? -8.294 -0.879 3.509 1.00 83.31 72 LYS A O 1
ATOM 610 N N . TYR A 1 73 ? -7.734 -2.983 4.082 1.00 80.75 73 TYR A N 1
ATOM 611 C CA . TYR A 1 73 ? -6.319 -2.719 4.293 1.00 80.75 73 TYR A CA 1
ATOM 612 C C . TYR A 1 73 ? -5.620 -2.354 2.983 1.00 80.75 73 TYR A C 1
ATOM 614 O O . TYR A 1 73 ? -5.031 -1.280 2.895 1.00 80.75 73 TYR A O 1
ATOM 622 N N . CYS A 1 74 ? -5.745 -3.191 1.952 1.00 78.12 74 CYS A N 1
ATOM 623 C CA . CYS A 1 74 ? -5.160 -2.951 0.637 1.00 78.12 74 CYS A CA 1
ATOM 624 C C . CYS A 1 74 ? -5.639 -1.623 0.041 1.00 78.12 74 CYS A C 1
ATOM 626 O O . CYS A 1 74 ? -4.833 -0.884 -0.517 1.00 78.12 74 CYS A O 1
ATOM 628 N N . GLN A 1 75 ? -6.920 -1.277 0.209 1.00 80.81 75 GLN A N 1
ATOM 629 C CA . GLN A 1 75 ? -7.463 0.002 -0.242 1.00 80.81 75 GLN A CA 1
ATOM 630 C C . GLN A 1 75 ? -6.788 1.191 0.456 1.00 80.81 75 GLN A C 1
ATOM 632 O O . GLN A 1 75 ? -6.309 2.099 -0.218 1.00 80.81 75 GLN A O 1
ATOM 637 N N . ARG A 1 76 ? -6.712 1.183 1.792 1.00 78.12 76 ARG A N 1
ATOM 638 C CA . ARG A 1 76 ? -6.059 2.261 2.556 1.00 78.12 76 ARG A CA 1
ATOM 639 C C . ARG A 1 76 ? -4.578 2.376 2.234 1.00 78.12 76 ARG A C 1
ATOM 641 O O . ARG A 1 76 ? -4.050 3.475 2.099 1.00 78.12 76 ARG A O 1
ATOM 648 N N . LEU A 1 77 ? -3.911 1.233 2.115 1.00 76.94 77 LEU A N 1
ATOM 649 C CA . LEU A 1 77 ? -2.503 1.179 1.773 1.00 76.94 77 LEU A CA 1
ATOM 650 C C . LEU A 1 77 ? -2.264 1.757 0.372 1.00 76.94 77 LEU A C 1
ATOM 652 O O . LEU A 1 77 ? -1.348 2.552 0.193 1.00 76.94 77 LEU A O 1
ATOM 656 N N . LYS A 1 78 ? -3.127 1.429 -0.595 1.00 77.25 78 LYS A N 1
ATOM 657 C CA . LYS A 1 78 ? -3.102 2.011 -1.939 1.00 77.25 78 LYS A CA 1
ATOM 658 C C . LYS A 1 78 ? -3.296 3.526 -1.913 1.00 77.25 78 LYS A C 1
ATOM 660 O O . LYS A 1 78 ? -2.520 4.225 -2.550 1.00 77.25 78 LYS A O 1
ATOM 665 N N . GLU A 1 79 ? -4.284 4.031 -1.176 1.00 77.56 79 GLU A N 1
ATOM 666 C CA . GLU A 1 79 ? -4.519 5.476 -1.026 1.00 77.56 79 GLU A CA 1
ATOM 667 C C . GLU A 1 79 ? -3.276 6.181 -0.450 1.00 77.56 79 GLU A C 1
ATOM 669 O O . GLU A 1 79 ? -2.801 7.160 -1.022 1.00 77.56 79 GLU A O 1
ATOM 674 N N . LYS A 1 80 ? -2.672 5.615 0.604 1.00 75.25 80 LYS A N 1
ATOM 675 C CA . LYS A 1 80 ? -1.455 6.157 1.231 1.00 75.25 80 LYS A CA 1
ATOM 676 C C . LYS A 1 80 ? -0.238 6.126 0.300 1.00 75.25 80 LYS A C 1
ATOM 678 O O . LYS A 1 80 ? 0.558 7.060 0.294 1.00 75.25 80 LYS A O 1
ATOM 683 N N . VAL A 1 81 ? -0.085 5.065 -0.490 1.00 74.25 81 VAL A N 1
ATOM 684 C CA . VAL A 1 81 ? 0.987 4.959 -1.490 1.00 74.25 81 VAL A CA 1
ATOM 685 C C . VAL A 1 81 ? 0.776 5.950 -2.633 1.00 74.25 81 VAL A C 1
ATOM 687 O O . VAL A 1 81 ? 1.732 6.589 -3.068 1.00 74.25 81 VAL A O 1
ATOM 690 N N . GLU A 1 82 ? -0.458 6.116 -3.113 1.00 75.62 82 GLU A N 1
ATOM 691 C CA . GLU A 1 82 ? -0.780 7.063 -4.186 1.00 75.62 82 GLU A CA 1
ATOM 692 C C . GLU A 1 82 ? -0.460 8.516 -3.802 1.00 75.62 82 GLU A C 1
ATOM 694 O O . GLU A 1 82 ? -0.053 9.286 -4.674 1.00 75.62 82 GLU A O 1
ATOM 699 N N . ASP A 1 83 ? -0.548 8.870 -2.518 1.00 76.12 83 ASP A N 1
ATOM 700 C CA . ASP A 1 83 ? -0.162 10.190 -1.997 1.00 76.12 83 ASP A CA 1
ATOM 701 C C . ASP A 1 83 ? 1.351 10.478 -2.071 1.00 76.12 83 ASP A C 1
ATOM 703 O O . ASP A 1 83 ? 1.777 11.634 -1.959 1.00 76.12 83 ASP A O 1
ATOM 707 N N . SER A 1 84 ? 2.173 9.447 -2.277 1.00 75.06 84 SER A N 1
ATOM 708 C CA . SER A 1 84 ? 3.621 9.568 -2.492 1.00 75.06 84 SER A CA 1
ATOM 709 C C . SER A 1 84 ? 4.005 9.589 -3.977 1.00 75.06 84 SER A C 1
ATOM 711 O O . SER A 1 84 ? 5.191 9.703 -4.296 1.00 75.06 84 SER A O 1
ATOM 713 N N . VAL A 1 85 ? 3.025 9.510 -4.891 1.00 79.12 85 VAL A N 1
ATOM 714 C CA . VAL A 1 85 ? 3.239 9.500 -6.346 1.00 79.12 85 VAL A CA 1
ATOM 715 C C . VAL A 1 85 ? 2.863 10.847 -6.968 1.00 79.12 85 VAL A C 1
ATOM 717 O O . VAL A 1 85 ? 1.692 11.220 -7.068 1.00 79.12 85 VAL A O 1
ATOM 720 N N . PHE A 1 86 ? 3.860 11.556 -7.490 1.00 81.81 86 PHE A N 1
ATOM 721 C CA . PHE A 1 86 ? 3.692 12.814 -8.209 1.00 81.81 86 PHE A CA 1
ATOM 722 C C . PHE A 1 86 ? 3.687 12.581 -9.711 1.00 81.81 86 PHE A C 1
ATOM 724 O O . PHE A 1 86 ? 4.695 12.188 -10.285 1.00 81.81 86 PHE A O 1
ATOM 731 N N . ARG A 1 87 ? 2.559 12.863 -10.363 1.00 82.12 87 ARG A N 1
ATOM 732 C CA . ARG A 1 87 ? 2.398 12.641 -11.804 1.00 82.12 87 ARG A CA 1
ATOM 733 C C . ARG A 1 87 ? 2.468 13.953 -12.571 1.00 82.12 87 ARG A C 1
ATOM 735 O O . ARG A 1 87 ? 1.660 14.851 -12.328 1.00 82.12 87 ARG A O 1
ATOM 742 N N . SER A 1 88 ? 3.391 14.041 -13.519 1.00 79.81 88 SER A N 1
ATOM 743 C CA . SER A 1 88 ? 3.524 15.145 -14.463 1.00 79.81 88 SER A CA 1
ATOM 744 C C . SER A 1 88 ? 3.152 14.661 -15.858 1.00 79.81 88 SER A C 1
ATOM 746 O O . SER A 1 88 ? 3.748 13.727 -16.381 1.00 79.81 88 SER A O 1
ATOM 748 N N . HIS A 1 89 ? 2.143 15.277 -16.469 1.00 78.44 89 HIS A N 1
ATOM 749 C CA . HIS A 1 89 ? 1.744 14.961 -17.837 1.00 78.44 89 HIS A CA 1
ATOM 750 C C . HIS A 1 89 ? 2.352 15.978 -18.794 1.00 78.44 89 HIS A C 1
ATOM 752 O O . HIS A 1 89 ? 2.020 17.163 -18.733 1.00 78.44 89 HIS A O 1
ATOM 758 N N . MET A 1 90 ? 3.189 15.502 -19.709 1.00 79.75 90 MET A N 1
ATOM 759 C CA . MET A 1 90 ? 3.826 16.321 -20.730 1.00 79.75 90 MET A CA 1
ATOM 760 C C . MET A 1 90 ? 3.301 15.921 -22.107 1.00 79.75 90 MET A C 1
ATOM 762 O O . MET A 1 90 ? 3.103 14.743 -22.417 1.00 79.75 90 MET A O 1
ATOM 766 N N . LYS A 1 91 ? 3.039 16.919 -22.945 1.00 79.44 91 LYS A N 1
ATOM 767 C CA . LYS A 1 91 ? 2.809 16.694 -24.368 1.00 79.44 91 LYS A CA 1
ATOM 768 C C . LYS A 1 91 ? 4.124 16.898 -25.088 1.00 79.44 91 LYS A C 1
ATOM 770 O O . LYS A 1 91 ? 4.837 17.847 -24.776 1.00 79.44 91 LYS A O 1
ATOM 775 N N . THR A 1 92 ? 4.441 16.000 -26.005 1.00 77.12 92 THR A N 1
ATOM 776 C CA . THR A 1 92 ? 5.652 16.105 -26.802 1.00 77.12 92 THR A CA 1
ATOM 777 C C . THR A 1 92 ? 5.368 15.823 -28.268 1.00 77.12 92 THR A C 1
ATOM 779 O O . THR A 1 92 ? 4.495 15.023 -28.603 1.00 77.12 92 THR A O 1
ATOM 782 N N . SER A 1 93 ? 6.104 16.496 -29.143 1.00 75.06 93 SER A N 1
ATOM 783 C CA . SER A 1 93 ? 6.178 16.184 -30.568 1.00 75.06 93 SER A CA 1
ATOM 784 C C . SER A 1 93 ? 7.238 15.117 -30.873 1.00 75.06 93 SER A C 1
ATOM 786 O O . SER A 1 93 ? 7.191 14.504 -31.936 1.00 75.06 93 SER A O 1
ATOM 788 N N . ASP A 1 94 ? 8.168 14.867 -29.943 1.00 71.69 94 ASP A N 1
ATOM 789 C CA . ASP A 1 94 ? 9.250 13.888 -30.073 1.00 71.69 94 ASP A CA 1
ATOM 790 C C . ASP A 1 94 ? 9.620 13.277 -28.704 1.00 71.69 94 ASP A C 1
ATOM 792 O O . ASP A 1 94 ? 9.725 13.973 -27.696 1.00 71.69 94 ASP A O 1
ATOM 796 N N . PHE A 1 95 ? 9.833 11.965 -28.632 1.00 70.81 95 PHE A N 1
ATOM 797 C CA . PHE A 1 95 ? 10.265 11.302 -27.393 1.00 70.81 95 PHE A CA 1
ATOM 798 C C . PHE A 1 95 ? 11.766 11.470 -27.112 1.00 70.81 95 PHE A C 1
ATOM 800 O O . PHE A 1 95 ? 12.225 11.112 -26.033 1.00 70.81 95 PHE A O 1
ATOM 807 N N . VAL A 1 96 ? 12.531 12.050 -28.044 1.00 65.94 96 VAL A N 1
ATOM 808 C CA . VAL A 1 96 ? 13.983 12.281 -27.914 1.00 65.94 96 VAL A CA 1
ATOM 809 C C . VAL A 1 96 ? 14.321 13.478 -26.997 1.00 65.94 96 VAL A C 1
ATOM 811 O O . VAL A 1 96 ? 15.469 13.908 -26.918 1.00 65.94 96 VAL A O 1
ATOM 814 N N . ILE A 1 97 ? 13.354 14.033 -26.259 1.00 58.06 97 ILE A N 1
ATOM 815 C CA . ILE A 1 97 ? 13.614 15.158 -25.351 1.00 58.06 97 ILE A CA 1
ATOM 816 C C . ILE A 1 97 ? 14.506 14.704 -24.188 1.00 58.06 97 ILE A C 1
ATOM 818 O O . ILE A 1 97 ? 14.076 14.015 -23.266 1.00 58.06 97 ILE A O 1
ATOM 822 N N . SER A 1 98 ? 15.760 15.153 -24.224 1.00 53.25 98 SER A N 1
ATOM 823 C CA . SER A 1 98 ? 16.665 15.180 -23.080 1.00 53.25 98 SER A CA 1
ATOM 824 C C . SER A 1 98 ? 15.995 15.940 -21.939 1.00 53.25 98 SER A C 1
ATOM 826 O O . SER A 1 98 ? 15.656 17.110 -22.115 1.00 53.25 98 SER A O 1
ATOM 828 N N . ALA A 1 99 ? 15.818 15.294 -20.785 1.00 54.88 99 ALA A N 1
ATOM 829 C CA . ALA A 1 99 ? 15.332 15.945 -19.573 1.00 54.88 99 ALA A CA 1
ATOM 830 C C . ALA A 1 99 ? 16.068 17.281 -19.365 1.00 54.88 99 ALA A C 1
ATOM 832 O O . ALA A 1 99 ? 17.297 17.309 -19.243 1.00 54.88 99 ALA A O 1
ATOM 833 N N . GLU A 1 100 ? 15.329 18.390 -19.378 1.00 59.19 100 GLU A N 1
ATOM 834 C CA . GLU A 1 100 ? 15.890 19.706 -19.089 1.00 59.19 100 GLU A CA 1
ATOM 835 C C . GLU A 1 100 ? 16.529 19.674 -17.691 1.00 59.19 100 GLU A C 1
ATOM 837 O O . GLU A 1 100 ? 15.968 19.099 -16.759 1.00 59.19 100 GLU A O 1
ATOM 842 N N . ASN A 1 101 ? 17.709 20.283 -17.524 1.00 57.56 101 ASN A N 1
ATOM 843 C CA . ASN A 1 101 ? 18.429 20.299 -16.240 1.00 57.56 101 ASN A CA 1
ATOM 844 C C . ASN A 1 101 ? 17.581 20.847 -15.069 1.00 57.56 101 ASN A C 1
ATOM 846 O O . ASN A 1 101 ? 17.852 20.507 -13.917 1.00 57.56 101 ASN A O 1
ATOM 850 N N . ASP A 1 102 ? 16.539 21.625 -15.366 1.00 63.28 102 ASP A N 1
ATOM 851 C CA . ASP A 1 102 ? 15.632 22.243 -14.396 1.00 63.28 102 ASP A CA 1
ATOM 852 C C . ASP A 1 102 ? 14.692 21.232 -13.705 1.00 63.28 102 ASP A C 1
ATOM 854 O O . ASP A 1 102 ? 14.223 21.481 -12.589 1.00 63.28 102 ASP A O 1
ATOM 858 N N . SER A 1 103 ? 14.446 20.055 -14.299 1.00 71.06 103 SER A N 1
ATOM 859 C CA . SER A 1 103 ? 13.526 19.058 -13.729 1.00 71.06 103 SER A CA 1
ATOM 860 C C . SER A 1 103 ? 14.073 18.418 -12.449 1.00 71.06 103 SER A C 1
ATOM 862 O O . SER A 1 103 ? 13.334 18.205 -11.489 1.00 71.06 103 SER A O 1
ATOM 864 N N . LYS A 1 104 ? 15.390 18.193 -12.370 1.00 76.31 104 LYS A N 1
ATOM 865 C CA . LYS A 1 104 ? 16.041 17.574 -11.201 1.00 76.31 104 LYS A CA 1
ATOM 866 C C . LYS A 1 104 ? 15.890 18.413 -9.938 1.00 76.31 104 LYS A C 1
ATOM 868 O O . LYS A 1 104 ? 15.606 17.880 -8.865 1.00 76.31 104 LYS A O 1
ATOM 873 N N . GLU A 1 105 ? 16.098 19.721 -10.056 1.00 79.62 105 GLU A N 1
ATOM 874 C CA . GLU A 1 105 ? 16.010 20.635 -8.919 1.00 79.62 105 GLU A CA 1
ATOM 875 C C . GLU A 1 105 ? 14.555 20.803 -8.466 1.00 79.62 105 GLU A C 1
ATOM 877 O O . GLU A 1 105 ? 14.271 20.753 -7.268 1.00 79.62 105 GLU A O 1
ATOM 882 N N . LEU A 1 106 ? 13.616 20.852 -9.416 1.00 80.88 106 LEU A N 1
ATOM 883 C CA . LEU A 1 106 ? 12.185 20.812 -9.127 1.00 80.88 106 LEU A CA 1
ATOM 884 C C . LEU A 1 106 ? 11.785 19.535 -8.366 1.00 80.88 106 LEU A C 1
ATOM 886 O O . LEU A 1 106 ? 11.079 19.613 -7.360 1.00 80.88 106 LEU A O 1
ATOM 890 N N . TYR A 1 107 ? 12.262 18.368 -8.798 1.00 83.56 107 TYR A N 1
ATOM 891 C CA . TYR A 1 107 ? 11.975 17.079 -8.161 1.00 83.56 107 TYR A CA 1
ATOM 892 C C . TYR A 1 107 ? 12.550 16.958 -6.763 1.00 83.56 107 TYR A C 1
ATOM 894 O O . TYR A 1 107 ? 11.870 16.471 -5.855 1.00 83.56 107 TYR A O 1
ATOM 902 N N . LYS A 1 108 ? 13.750 17.494 -6.554 1.00 82.94 108 LYS A N 1
ATOM 903 C CA . LYS A 1 108 ? 14.332 17.606 -5.223 1.00 82.94 108 LYS A CA 1
ATOM 904 C C . LYS A 1 108 ? 13.457 18.460 -4.301 1.00 82.94 108 LYS A C 1
ATOM 906 O O . LYS A 1 108 ? 13.136 18.016 -3.202 1.00 82.94 108 LYS A O 1
ATOM 911 N N . ILE A 1 109 ? 13.002 19.624 -4.768 1.00 83.69 109 ILE A N 1
ATOM 912 C CA . ILE A 1 109 ? 12.127 20.516 -3.990 1.00 83.69 109 ILE A CA 1
ATOM 913 C C . ILE A 1 109 ? 10.780 19.846 -3.680 1.00 83.69 109 ILE A C 1
ATOM 915 O O . ILE A 1 109 ? 10.288 19.956 -2.558 1.00 83.69 109 ILE A O 1
ATOM 919 N N . ILE A 1 110 ? 10.176 19.138 -4.642 1.00 81.62 110 ILE A N 1
ATOM 920 C CA . ILE A 1 110 ? 8.911 18.412 -4.435 1.00 81.62 110 ILE A CA 1
ATOM 921 C C . ILE A 1 110 ? 9.081 17.333 -3.361 1.00 81.62 110 ILE A C 1
ATOM 923 O O . ILE A 1 110 ? 8.273 17.268 -2.431 1.00 81.62 110 ILE A O 1
ATOM 927 N N . ALA A 1 111 ? 10.148 16.535 -3.442 1.00 81.38 111 ALA A N 1
ATOM 928 C CA . ALA A 1 111 ? 10.434 15.494 -2.462 1.00 81.38 111 ALA A CA 1
ATOM 929 C C . ALA A 1 111 ? 10.719 16.075 -1.063 1.00 81.38 111 ALA A C 1
ATOM 931 O O . ALA A 1 111 ? 10.155 15.608 -0.075 1.00 81.38 111 ALA A O 1
ATOM 932 N N . GLU A 1 112 ? 11.536 17.128 -0.962 1.00 81.88 112 GLU A N 1
ATOM 933 C CA . GLU A 1 112 ? 11.834 17.817 0.305 1.00 81.88 112 GLU A CA 1
ATOM 934 C C . GLU A 1 112 ? 10.586 18.457 0.922 1.00 81.88 112 GLU A C 1
ATOM 936 O O . GLU A 1 112 ? 10.359 18.367 2.131 1.00 81.88 112 GLU A O 1
ATOM 941 N N . LYS A 1 113 ? 9.725 19.059 0.098 1.00 82.44 113 LYS A N 1
ATOM 942 C CA . LYS A 1 113 ? 8.455 19.620 0.557 1.00 82.44 113 LYS A CA 1
ATOM 943 C C . LYS A 1 113 ? 7.496 18.532 1.034 1.00 82.44 113 LYS A C 1
ATOM 945 O O . LYS A 1 113 ? 6.797 18.752 2.015 1.00 82.44 113 LYS A O 1
ATOM 950 N N . ARG A 1 114 ? 7.464 17.366 0.378 1.00 77.06 114 ARG A N 1
ATOM 951 C CA . ARG A 1 114 ? 6.623 16.235 0.803 1.00 77.06 114 ARG A CA 1
ATOM 952 C C . ARG A 1 114 ? 7.066 15.688 2.155 1.00 77.06 114 ARG A C 1
ATOM 954 O O . ARG A 1 114 ? 6.206 15.470 3.000 1.00 77.06 114 ARG A O 1
ATOM 961 N N . ARG A 1 115 ? 8.378 15.520 2.352 1.00 76.38 115 ARG A N 1
ATOM 962 C CA . ARG A 1 115 ? 8.963 15.035 3.614 1.00 76.38 115 ARG A CA 1
ATOM 963 C C . ARG A 1 115 ? 8.850 16.047 4.754 1.00 76.38 115 ARG A C 1
ATOM 965 O O . ARG A 1 115 ? 8.732 15.654 5.902 1.00 76.38 115 ARG A O 1
ATOM 972 N N . SER A 1 116 ? 8.853 17.346 4.447 1.00 77.31 116 SER A N 1
ATOM 973 C CA . SER A 1 116 ? 8.706 18.410 5.453 1.00 77.31 116 SER A CA 1
ATOM 974 C C . SER A 1 116 ? 7.255 18.796 5.762 1.00 77.31 116 SER A C 1
ATOM 976 O O . SER A 1 116 ? 7.021 19.630 6.640 1.00 77.31 116 SER A O 1
ATOM 978 N N . ASN A 1 117 ? 6.269 18.240 5.049 1.00 68.25 117 ASN A N 1
ATOM 979 C CA . ASN A 1 117 ? 4.877 18.642 5.208 1.00 68.25 117 ASN A CA 1
ATOM 980 C C . ASN A 1 117 ? 4.286 18.081 6.513 1.00 68.25 117 ASN A C 1
ATOM 982 O O . ASN A 1 117 ? 3.994 16.898 6.621 1.00 68.25 117 ASN A O 1
ATOM 986 N N . VAL A 1 118 ? 4.050 18.974 7.475 1.00 58.06 118 VAL A N 1
ATOM 987 C CA . VAL A 1 118 ? 3.476 18.701 8.812 1.00 58.06 118 VAL A CA 1
ATOM 988 C C . VAL A 1 118 ? 1.985 18.309 8.759 1.00 58.06 118 VAL A C 1
ATOM 990 O O . VAL A 1 118 ? 1.427 17.819 9.733 1.00 58.06 118 VAL A O 1
ATOM 993 N N . TYR A 1 119 ? 1.315 18.505 7.616 1.00 53.50 119 TYR A N 1
ATOM 994 C CA . TYR A 1 119 ? -0.124 18.238 7.452 1.00 53.50 119 TYR A CA 1
ATOM 995 C C . TYR A 1 119 ? -0.525 16.760 7.579 1.00 53.50 119 TYR A C 1
ATOM 997 O O . TYR A 1 119 ? -1.715 16.482 7.714 1.00 53.50 119 TYR A O 1
ATOM 1005 N N . ASP A 1 120 ? 0.434 15.837 7.590 1.00 53.59 120 ASP A N 1
ATOM 1006 C CA . ASP A 1 120 ? 0.155 14.406 7.716 1.00 53.59 120 ASP A CA 1
ATOM 1007 C C . ASP A 1 120 ? -0.059 13.949 9.167 1.00 53.59 120 ASP A C 1
ATOM 1009 O O . ASP A 1 120 ? -0.647 12.894 9.370 1.00 53.59 120 ASP A O 1
ATOM 1013 N N . GLU A 1 121 ? 0.251 14.780 10.174 1.00 55.66 121 GLU A N 1
ATOM 1014 C CA . GLU A 1 121 ? -0.178 14.540 11.569 1.00 55.66 121 GLU A CA 1
ATOM 1015 C C . GLU A 1 121 ? -1.716 14.564 11.734 1.00 55.66 121 GLU A C 1
ATOM 1017 O O . GLU A 1 121 ? -2.245 14.201 12.784 1.00 55.66 121 GLU A O 1
ATOM 1022 N N . LEU A 1 122 ? -2.451 15.016 10.707 1.00 54.94 122 LEU A N 1
ATOM 1023 C CA . LEU A 1 122 ? -3.917 15.030 10.663 1.00 54.94 122 LEU A CA 1
ATOM 1024 C C . LEU A 1 122 ? -4.513 13.831 9.912 1.00 54.94 122 LEU A C 1
ATOM 1026 O O . LEU A 1 122 ? -5.734 13.655 9.946 1.00 54.94 122 LEU A O 1
ATOM 1030 N N . ILE A 1 123 ? -3.696 13.038 9.210 1.00 63.47 123 ILE A N 1
ATOM 1031 C CA . ILE A 1 123 ? -4.159 11.807 8.570 1.00 63.47 123 ILE A CA 1
ATOM 1032 C C . ILE A 1 123 ? -4.213 10.753 9.667 1.00 63.47 123 ILE A C 1
ATOM 1034 O O . ILE A 1 123 ? -3.204 10.424 10.276 1.00 63.47 123 ILE A O 1
ATOM 1038 N N . GLU A 1 124 ? -5.418 10.268 9.951 1.00 62.75 124 GLU A N 1
ATOM 1039 C CA . GLU A 1 124 ? -5.649 9.266 10.985 1.00 62.75 124 GLU A CA 1
ATOM 1040 C C . GLU A 1 124 ? -4.784 8.031 10.695 1.00 62.75 124 GLU A C 1
ATOM 1042 O O . GLU A 1 124 ? -4.952 7.376 9.659 1.00 62.75 124 GLU A O 1
ATOM 1047 N N . ASP A 1 125 ? -3.827 7.749 11.584 1.00 60.81 125 ASP A N 1
ATOM 1048 C CA . ASP A 1 125 ? -2.946 6.600 11.430 1.00 60.81 125 ASP A CA 1
ATOM 1049 C C . ASP A 1 125 ? -3.798 5.334 11.302 1.00 60.81 125 ASP A C 1
ATOM 1051 O O . ASP A 1 125 ? -4.742 5.125 12.079 1.00 60.81 125 ASP A O 1
ATOM 1055 N N . PRO A 1 126 ? -3.510 4.464 10.318 1.00 58.16 126 PRO A N 1
ATOM 1056 C CA . PRO A 1 126 ? -4.200 3.193 10.253 1.00 58.16 126 PRO A CA 1
ATOM 1057 C C . PRO A 1 126 ? -3.949 2.453 11.580 1.00 58.16 126 PRO A C 1
ATOM 1059 O O . PRO A 1 126 ? -2.833 2.495 12.096 1.00 58.16 126 PRO A O 1
ATOM 1062 N N . PRO A 1 127 ? -4.962 1.770 12.140 1.00 63.09 127 PRO A N 1
ATOM 1063 C CA . PRO A 1 127 ? -4.887 1.114 13.448 1.00 63.09 127 PRO A CA 1
ATOM 1064 C C . PRO A 1 127 ? -4.062 -0.184 13.379 1.00 63.09 127 PRO A C 1
ATOM 1066 O O . PRO A 1 127 ? -4.554 -1.264 13.694 1.00 63.09 127 PRO A O 1
ATOM 1069 N N . ILE A 1 128 ? -2.837 -0.098 12.867 1.00 60.44 128 ILE A N 1
ATOM 1070 C CA . ILE A 1 128 ? -1.965 -1.222 12.544 1.00 60.44 128 ILE A CA 1
ATOM 1071 C C . ILE A 1 128 ? -0.664 -1.027 13.307 1.00 60.44 128 ILE A C 1
ATOM 1073 O O . ILE A 1 128 ? -0.058 0.039 13.265 1.00 60.44 128 ILE A O 1
ATOM 1077 N N . GLU A 1 129 ? -0.257 -2.081 14.005 1.00 58.09 129 GLU A N 1
ATOM 1078 C CA . GLU A 1 129 ? 0.851 -2.067 14.961 1.00 58.09 129 GLU A CA 1
ATOM 1079 C C . GLU A 1 129 ? 2.238 -1.933 14.310 1.00 58.09 129 GLU A C 1
ATOM 1081 O O . GLU A 1 129 ? 3.198 -1.638 15.017 1.00 58.09 129 GLU A O 1
ATOM 1086 N N . ASP A 1 130 ? 2.355 -2.090 12.985 1.00 57.19 130 ASP A N 1
ATOM 1087 C CA . ASP A 1 130 ? 3.636 -1.978 12.286 1.00 57.19 130 ASP A CA 1
ATOM 1088 C C . ASP A 1 130 ? 3.570 -1.045 11.066 1.00 57.19 130 ASP A C 1
ATOM 1090 O O . ASP A 1 130 ? 3.271 -1.438 9.937 1.00 57.19 130 ASP A O 1
ATOM 1094 N N . LEU A 1 131 ? 3.832 0.238 11.324 1.00 60.38 131 LEU A N 1
ATOM 1095 C CA . LEU A 1 131 ? 4.002 1.292 10.318 1.00 60.38 131 LEU A CA 1
ATOM 1096 C C . LEU A 1 131 ? 5.474 1.656 10.104 1.00 60.38 131 LEU A C 1
ATOM 1098 O O . LEU A 1 131 ? 5.757 2.690 9.497 1.00 60.38 131 LEU A O 1
ATOM 1102 N N . THR A 1 132 ? 6.415 0.840 10.591 1.00 59.59 132 THR A N 1
ATOM 1103 C CA . THR A 1 132 ? 7.851 1.171 10.561 1.00 59.59 132 THR A CA 1
ATOM 1104 C C . THR A 1 132 ? 8.360 1.510 9.156 1.00 59.59 132 THR A C 1
ATOM 1106 O O . THR A 1 132 ? 9.189 2.408 9.019 1.00 59.59 132 THR A O 1
ATOM 1109 N N . ASN A 1 133 ? 7.772 0.902 8.119 1.00 56.41 133 ASN A N 1
ATOM 1110 C CA . ASN A 1 133 ? 8.128 1.105 6.708 1.00 56.41 133 ASN A CA 1
ATOM 1111 C C . ASN A 1 133 ? 7.228 2.104 5.947 1.00 56.41 133 ASN A C 1
ATOM 1113 O O . ASN A 1 133 ? 7.347 2.238 4.733 1.00 56.41 133 ASN A O 1
ATOM 1117 N N . LEU A 1 134 ? 6.289 2.771 6.626 1.00 60.50 134 LEU A N 1
ATOM 1118 C CA . LEU A 1 134 ? 5.330 3.719 6.027 1.00 60.50 134 LEU A CA 1
ATOM 1119 C C . LEU A 1 134 ? 5.438 5.119 6.649 1.00 60.50 134 LEU A C 1
ATOM 1121 O O . LEU A 1 134 ? 4.474 5.895 6.632 1.00 60.50 134 LEU A O 1
ATOM 1125 N N . THR A 1 135 ? 6.597 5.424 7.234 1.00 63.34 135 THR A N 1
ATOM 1126 C CA . THR A 1 135 ? 6.927 6.753 7.755 1.00 63.34 135 THR A CA 1
ATOM 1127 C C . THR A 1 135 ? 7.409 7.651 6.616 1.00 63.34 135 THR A C 1
ATOM 1129 O O . THR A 1 135 ? 7.968 7.175 5.628 1.00 63.34 135 THR A O 1
ATOM 1132 N N . HIS A 1 136 ? 7.208 8.964 6.725 1.00 63.81 136 HIS A N 1
ATOM 1133 C CA . HIS A 1 136 ? 7.564 9.916 5.658 1.00 63.81 136 HIS A CA 1
ATOM 1134 C C . HIS A 1 136 ? 9.049 9.902 5.283 1.00 63.81 136 HIS A C 1
ATOM 1136 O O . HIS A 1 136 ? 9.399 10.194 4.140 1.00 63.81 136 HIS A O 1
ATOM 1142 N N . ASP A 1 137 ? 9.904 9.532 6.232 1.00 62.62 137 ASP A N 1
ATOM 1143 C CA . ASP A 1 137 ? 11.347 9.448 6.027 1.00 62.62 137 ASP A CA 1
ATOM 1144 C C . ASP A 1 137 ? 11.761 8.185 5.262 1.00 62.62 137 ASP A C 1
ATOM 1146 O O . ASP A 1 137 ? 12.795 8.185 4.596 1.00 62.62 137 ASP A O 1
ATOM 1150 N N . THR A 1 138 ? 10.952 7.124 5.331 1.00 65.69 138 THR A N 1
ATOM 1151 C CA . THR A 1 138 ? 11.234 5.823 4.702 1.00 65.69 138 THR A CA 1
ATOM 1152 C C . THR A 1 138 ? 10.418 5.580 3.437 1.00 65.69 138 THR A C 1
ATOM 1154 O O . THR A 1 138 ? 10.813 4.770 2.604 1.00 65.69 138 THR A O 1
ATOM 1157 N N . THR A 1 139 ? 9.307 6.299 3.251 1.00 68.62 139 THR A N 1
ATOM 1158 C CA . THR A 1 139 ? 8.438 6.110 2.087 1.00 68.62 139 THR A CA 1
ATOM 1159 C C . THR A 1 139 ? 9.085 6.731 0.842 1.00 68.62 139 THR A C 1
ATOM 1161 O O . THR A 1 139 ? 9.394 7.931 0.845 1.00 68.62 139 THR A O 1
ATOM 1164 N N . PRO A 1 140 ? 9.277 5.967 -0.247 1.00 72.75 140 PRO A N 1
ATOM 1165 C CA . PRO A 1 140 ? 9.836 6.510 -1.474 1.00 72.75 140 PRO A CA 1
ATOM 1166 C C . PRO A 1 140 ? 8.878 7.537 -2.088 1.00 72.75 140 PRO A C 1
ATOM 1168 O O . PRO A 1 140 ? 7.671 7.320 -2.184 1.00 72.75 140 PRO A O 1
ATOM 1171 N N . VAL A 1 141 ? 9.431 8.668 -2.531 1.00 79.19 141 VAL A N 1
ATOM 1172 C CA . VAL A 1 141 ? 8.694 9.655 -3.326 1.00 79.19 141 VAL A CA 1
ATOM 1173 C C . VAL A 1 141 ? 8.855 9.273 -4.788 1.00 79.19 141 VAL A C 1
ATOM 1175 O O . VAL A 1 141 ? 9.950 9.379 -5.339 1.00 79.19 141 VAL A O 1
ATOM 1178 N N . MET A 1 142 ? 7.768 8.832 -5.411 1.00 78.50 142 MET A N 1
ATOM 1179 C CA . MET A 1 142 ? 7.756 8.465 -6.822 1.00 78.50 142 MET A CA 1
ATOM 1180 C C . MET A 1 142 ? 7.355 9.664 -7.670 1.00 78.50 142 MET A C 1
ATOM 1182 O O . MET A 1 142 ? 6.389 10.364 -7.368 1.00 78.50 142 MET A O 1
ATOM 1186 N N . ILE A 1 143 ? 8.091 9.892 -8.752 1.00 82.62 143 ILE A N 1
ATOM 1187 C CA . ILE A 1 143 ? 7.782 10.923 -9.738 1.00 82.62 143 ILE A CA 1
ATOM 1188 C C . ILE A 1 143 ? 7.559 10.221 -11.069 1.00 82.62 143 ILE A C 1
ATOM 1190 O O . ILE A 1 143 ? 8.432 9.519 -11.567 1.00 82.62 143 ILE A O 1
ATOM 1194 N N . GLU A 1 144 ? 6.368 10.398 -11.621 1.00 79.88 144 GLU A N 1
ATOM 1195 C CA . GLU A 1 144 ? 5.928 9.781 -12.862 1.00 79.88 144 GLU A CA 1
ATOM 1196 C C . GLU A 1 144 ? 5.788 10.871 -13.926 1.00 79.88 144 GLU A C 1
ATOM 1198 O O . GLU A 1 144 ? 4.888 11.712 -13.861 1.00 79.88 144 GLU A O 1
ATOM 1203 N N . GLU A 1 145 ? 6.679 10.871 -14.913 1.00 80.50 145 GLU A N 1
ATOM 1204 C CA . GLU A 1 145 ? 6.575 11.732 -16.090 1.00 80.50 145 GLU A CA 1
ATOM 1205 C C . GLU A 1 145 ? 5.898 10.960 -17.225 1.00 80.50 145 GLU A C 1
ATOM 1207 O O . GLU A 1 145 ? 6.410 9.962 -17.728 1.00 80.50 145 GLU A O 1
ATOM 1212 N N . ILE A 1 146 ? 4.716 11.416 -17.631 1.00 80.81 146 ILE A N 1
ATOM 1213 C CA . ILE A 1 146 ? 3.895 10.762 -18.647 1.00 80.81 146 ILE A CA 1
ATOM 1214 C C . ILE A 1 146 ? 3.920 11.620 -19.905 1.00 80.81 146 ILE A C 1
ATOM 1216 O O . ILE A 1 146 ? 3.245 12.651 -19.976 1.00 80.81 146 ILE A O 1
ATOM 1220 N N . TYR A 1 147 ? 4.659 11.161 -20.911 1.00 79.69 147 TYR A N 1
ATOM 1221 C CA . TYR A 1 147 ? 4.769 11.821 -22.208 1.00 79.69 147 TYR A CA 1
ATOM 1222 C C . TYR A 1 147 ? 3.691 11.318 -23.172 1.00 79.69 147 TYR A C 1
ATOM 1224 O O . TYR A 1 147 ? 3.509 10.117 -23.362 1.00 79.69 147 TYR A O 1
ATOM 1232 N N . THR A 1 148 ? 2.968 12.244 -23.798 1.00 80.81 148 THR A N 1
ATOM 1233 C CA . THR A 1 148 ? 1.933 11.944 -24.800 1.00 80.81 148 THR A CA 1
ATOM 1234 C C . THR A 1 148 ? 2.221 12.675 -26.105 1.00 80.81 148 THR A C 1
ATOM 1236 O O . THR A 1 148 ? 2.493 13.873 -26.092 1.00 80.81 148 THR A O 1
ATOM 1239 N N . MET A 1 149 ? 2.156 11.956 -27.229 1.00 78.81 149 MET A N 1
ATOM 1240 C CA . MET A 1 149 ? 2.328 12.534 -28.566 1.00 78.81 149 MET A CA 1
ATOM 1241 C C . MET A 1 149 ? 1.175 13.486 -28.899 1.00 78.81 149 MET A C 1
ATOM 1243 O O . MET A 1 149 ? 0.009 13.107 -28.762 1.00 78.81 149 MET A O 1
ATOM 1247 N N . GLU A 1 150 ? 1.487 14.702 -29.354 1.00 71.44 150 GLU A N 1
ATOM 1248 C CA . GLU A 1 150 ? 0.488 15.740 -29.669 1.00 71.44 150 GLU A CA 1
ATOM 1249 C C . GLU A 1 150 ? -0.543 15.304 -30.724 1.00 71.44 150 GLU A C 1
ATOM 1251 O O . GLU A 1 150 ? -1.713 15.684 -30.631 1.00 71.44 150 GLU A O 1
ATOM 1256 N N . ASP A 1 151 ? -0.138 14.446 -31.662 1.00 63.44 151 ASP A N 1
ATOM 1257 C CA . ASP A 1 151 ? -0.976 13.993 -32.778 1.00 63.44 151 ASP A CA 1
ATOM 1258 C C . ASP A 1 151 ? -1.749 12.694 -32.508 1.00 63.44 151 ASP A C 1
ATOM 1260 O O . ASP A 1 151 ? -2.594 12.288 -33.315 1.00 63.44 151 ASP A O 1
ATOM 1264 N N . TYR A 1 152 ? -1.535 12.046 -31.357 1.00 55.16 152 TYR A N 1
ATOM 1265 C CA . TYR A 1 152 ? -2.351 10.901 -30.966 1.00 55.16 152 TYR A CA 1
ATOM 1266 C C . TYR A 1 152 ? -3.695 11.419 -30.446 1.00 55.16 152 TYR A C 1
ATOM 1268 O O . TYR A 1 152 ? -3.867 11.726 -29.264 1.00 55.16 152 TYR A O 1
ATOM 1276 N N . LYS A 1 153 ? -4.672 11.551 -31.352 1.00 48.19 153 LYS A N 1
ATOM 1277 C CA . LYS A 1 153 ? -6.081 11.791 -31.015 1.00 48.19 153 LYS A CA 1
ATOM 1278 C C . LYS A 1 153 ? -6.649 10.582 -30.272 1.00 48.19 153 LYS A C 1
ATOM 1280 O O . LYS A 1 153 ? -7.424 9.804 -30.814 1.00 48.19 153 LYS A O 1
ATOM 1285 N N . SER A 1 154 ? -6.279 10.433 -29.010 1.00 49.25 154 SER A N 1
ATOM 1286 C CA . SER A 1 154 ? -7.017 9.605 -28.074 1.00 49.25 154 SER A CA 1
ATOM 1287 C C . SER A 1 154 ? -8.347 10.313 -27.823 1.00 49.25 154 SER A C 1
ATOM 1289 O O . SER A 1 154 ? -8.364 11.416 -27.274 1.00 49.25 154 SER A O 1
ATOM 1291 N N . GLU A 1 155 ? -9.466 9.693 -28.192 1.00 48.25 155 GLU A N 1
ATOM 1292 C CA . GLU A 1 155 ? -10.844 10.121 -27.881 1.00 48.25 155 GLU A CA 1
ATOM 1293 C C . GLU A 1 155 ? -11.156 10.151 -26.359 1.00 48.25 155 GLU A C 1
ATOM 1295 O O . GLU A 1 155 ? -12.297 10.027 -25.929 1.00 48.25 155 GLU A O 1
ATOM 1300 N N . SER A 1 156 ? -10.148 10.324 -25.502 1.00 48.50 156 SER A N 1
ATOM 1301 C CA . SER A 1 156 ? -10.233 10.249 -24.042 1.00 48.50 156 SER A CA 1
ATOM 1302 C C . SER A 1 156 ? -10.029 11.597 -23.339 1.00 48.50 156 SER A C 1
ATOM 1304 O O . SER A 1 156 ? -9.841 11.643 -22.121 1.00 48.50 156 SER A O 1
ATOM 1306 N N . SER A 1 157 ? -10.042 12.713 -24.065 1.00 42.12 157 SER A N 1
ATOM 1307 C CA . SER A 1 157 ? -9.886 14.066 -23.514 1.00 42.12 157 SER A CA 1
ATOM 1308 C C . SER A 1 157 ? -11.225 14.653 -23.047 1.00 42.12 157 SER A C 1
ATOM 1310 O O . SER A 1 157 ? -11.682 15.691 -23.510 1.00 42.12 157 SER A O 1
ATOM 1312 N N . GLY A 1 158 ? -11.856 13.977 -22.084 1.00 41.38 158 GLY A N 1
ATOM 1313 C CA . GLY A 1 158 ? -13.060 14.475 -21.408 1.00 41.38 158 GLY A CA 1
ATOM 1314 C C . GLY A 1 158 ? -13.367 13.842 -20.049 1.00 41.38 158 GLY A C 1
ATOM 1315 O O . GLY A 1 158 ? -14.406 14.135 -19.465 1.00 41.38 158 GLY A O 1
ATOM 1316 N N . LEU A 1 159 ? -12.499 12.975 -19.520 1.00 39.28 159 LEU A N 1
ATOM 1317 C CA . LEU A 1 159 ? -12.803 12.208 -18.311 1.00 39.28 159 LEU A CA 1
ATOM 1318 C C . LEU A 1 159 ? -12.175 12.872 -17.081 1.00 39.28 159 LEU A C 1
ATOM 1320 O O . LEU A 1 159 ? -10.980 12.745 -16.801 1.00 39.28 159 LEU A O 1
ATOM 1324 N N . THR A 1 160 ? -13.025 13.588 -16.346 1.00 39.75 160 THR A N 1
ATOM 1325 C CA . THR A 1 160 ? -12.804 13.988 -14.955 1.00 39.75 160 THR A CA 1
ATOM 1326 C C . THR A 1 160 ? -12.421 12.770 -14.106 1.00 39.75 160 THR A C 1
ATOM 1328 O O . THR A 1 160 ? -12.857 11.644 -14.357 1.00 39.75 160 THR A O 1
ATOM 1331 N N . ARG A 1 161 ? -11.600 13.003 -13.074 1.00 45.81 161 ARG A N 1
ATOM 1332 C CA . ARG A 1 161 ? -10.969 12.014 -12.172 1.00 45.81 161 ARG A CA 1
ATOM 1333 C C . ARG A 1 161 ? -11.907 10.906 -11.643 1.00 45.81 161 ARG A C 1
ATOM 1335 O O . ARG A 1 161 ? -11.432 9.826 -11.326 1.00 45.81 161 ARG A O 1
ATOM 1342 N N . ALA A 1 162 ? -13.223 11.132 -11.628 1.00 42.22 162 ALA A N 1
ATOM 1343 C CA . ALA A 1 162 ? -14.249 10.174 -11.208 1.00 42.22 162 ALA A CA 1
ATOM 1344 C C . ALA A 1 162 ? -14.588 9.063 -12.230 1.00 42.22 162 ALA A C 1
ATOM 1346 O O . ALA A 1 162 ? -15.353 8.161 -11.906 1.00 42.22 162 ALA A O 1
ATOM 1347 N N . SER A 1 163 ? -14.064 9.113 -13.459 1.00 38.94 163 SER A N 1
ATOM 1348 C CA . SER A 1 163 ? -14.533 8.249 -14.560 1.00 38.94 163 SER A CA 1
ATOM 1349 C C . SER A 1 163 ? -13.450 7.409 -15.246 1.00 38.94 163 SER A C 1
ATOM 1351 O O . SER A 1 163 ? -13.759 6.615 -16.129 1.00 38.94 163 SER A O 1
ATOM 1353 N N . ARG A 1 164 ? -12.196 7.454 -14.773 1.00 44.53 164 ARG A N 1
ATOM 1354 C CA . ARG A 1 164 ? -11.192 6.434 -15.121 1.00 44.53 164 ARG A CA 1
ATOM 1355 C C . ARG A 1 164 ? -11.336 5.201 -14.225 1.00 44.53 164 ARG A C 1
ATOM 1357 O O . ARG A 1 164 ? -10.376 4.778 -13.592 1.00 44.53 164 ARG A O 1
ATOM 1364 N N . LYS A 1 165 ? -12.495 4.537 -14.261 1.00 40.72 165 LYS A N 1
ATOM 1365 C CA . LYS A 1 165 ? -12.437 3.071 -14.304 1.00 40.72 165 LYS A CA 1
ATOM 1366 C C . LYS A 1 165 ? -11.860 2.770 -15.684 1.00 40.72 165 LYS A C 1
ATOM 1368 O O . LYS A 1 165 ? -12.602 2.590 -16.643 1.00 40.72 165 LYS A O 1
ATOM 1373 N N . LYS A 1 166 ? -10.530 2.868 -15.824 1.00 43.81 166 LYS A N 1
ATOM 1374 C CA . LYS A 1 166 ? -9.866 2.257 -16.971 1.00 43.81 166 LYS A CA 1
ATOM 1375 C C . LYS A 1 166 ? -10.323 0.810 -16.901 1.00 43.81 166 LYS A C 1
ATOM 1377 O O . LYS A 1 166 ? -10.075 0.141 -15.902 1.00 43.81 166 LYS A O 1
ATOM 1382 N N . ILE A 1 167 ? -11.070 0.390 -17.911 1.00 42.97 167 ILE A N 1
ATOM 1383 C CA . ILE A 1 167 ? -11.196 -1.016 -18.240 1.00 42.97 167 ILE A CA 1
ATOM 1384 C C . ILE A 1 167 ? -9.758 -1.399 -18.585 1.00 42.97 167 ILE A C 1
ATOM 1386 O O . ILE A 1 167 ? -9.303 -1.201 -19.708 1.00 42.97 167 ILE A O 1
ATOM 1390 N N . TYR A 1 168 ? -8.978 -1.773 -17.570 1.00 48.03 168 TYR A N 1
ATOM 1391 C CA . TYR A 1 168 ? -7.872 -2.674 -17.804 1.00 48.03 168 TYR A CA 1
ATOM 1392 C C . TYR A 1 168 ? -8.579 -3.871 -18.419 1.00 48.03 168 TYR A C 1
ATOM 1394 O O . TYR A 1 168 ? -9.483 -4.427 -17.797 1.00 48.03 168 TYR A O 1
ATOM 1402 N N . ASN A 1 169 ? -8.316 -4.147 -19.698 1.00 45.66 169 ASN A N 1
ATOM 1403 C CA . ASN A 1 169 ? -8.702 -5.445 -20.232 1.00 45.66 169 ASN A CA 1
ATOM 1404 C C . ASN A 1 169 ? -8.180 -6.461 -19.213 1.00 45.66 169 ASN A C 1
ATOM 1406 O O . ASN A 1 169 ? -7.027 -6.314 -18.810 1.00 45.66 169 ASN A O 1
ATOM 1410 N N . ASP A 1 170 ? -9.027 -7.385 -18.753 1.00 55.44 170 ASP A N 1
ATOM 1411 C CA . ASP A 1 170 ? -8.659 -8.468 -17.830 1.00 55.44 170 ASP A CA 1
ATOM 1412 C C . ASP A 1 170 ? -7.603 -9.354 -18.507 1.00 55.44 170 ASP A C 1
ATOM 1414 O O . ASP A 1 170 ? -7.888 -10.412 -19.062 1.00 55.44 170 ASP A O 1
ATOM 1418 N N . GLY A 1 171 ? -6.382 -8.846 -18.560 1.00 62.00 171 GLY A N 1
ATOM 1419 C CA . GLY A 1 171 ? -5.261 -9.372 -19.298 1.00 62.00 171 GLY A CA 1
ATOM 1420 C C . GLY A 1 171 ? -4.033 -9.318 -18.414 1.00 62.00 171 GLY A C 1
ATOM 1421 O O . GLY A 1 171 ? -3.878 -8.440 -17.564 1.00 62.00 171 GLY A O 1
ATOM 1422 N N . LEU A 1 172 ? -3.171 -10.299 -18.617 1.00 77.06 172 LEU A N 1
ATOM 1423 C CA . LEU A 1 172 ? -1.909 -10.422 -17.917 1.00 77.06 172 LEU A CA 1
ATOM 1424 C C . LEU A 1 172 ? -0.984 -9.290 -18.377 1.00 77.06 172 LEU A C 1
ATOM 1426 O O . LEU A 1 172 ? -0.670 -9.171 -19.562 1.00 77.06 172 LEU A O 1
ATOM 1430 N N . HIS A 1 173 ? -0.601 -8.411 -17.455 1.00 83.44 173 HIS A N 1
ATOM 1431 C CA . HIS A 1 173 ? 0.325 -7.317 -17.737 1.00 83.44 173 HIS A CA 1
ATOM 1432 C C . HIS A 1 173 ? 1.744 -7.748 -17.373 1.00 83.44 173 HIS A C 1
ATOM 1434 O O . HIS A 1 173 ? 1.972 -8.096 -16.219 1.00 83.44 173 HIS A O 1
ATOM 1440 N N . LEU A 1 174 ? 2.688 -7.675 -18.314 1.00 87.00 174 LEU A N 1
ATOM 1441 C CA . LEU A 1 174 ? 4.118 -7.802 -18.027 1.00 87.00 174 LEU A CA 1
ATOM 1442 C C . LEU A 1 174 ? 4.726 -6.411 -17.807 1.00 87.00 174 LEU A C 1
ATOM 1444 O O . LEU A 1 174 ? 4.658 -5.549 -18.686 1.00 87.00 174 LEU A O 1
ATOM 1448 N N . PHE A 1 175 ? 5.339 -6.204 -16.647 1.00 89.50 175 PHE A N 1
ATOM 1449 C CA . PHE A 1 175 ? 6.164 -5.042 -16.342 1.00 89.50 175 PHE A CA 1
ATOM 1450 C C . PHE A 1 175 ? 7.639 -5.432 -16.418 1.00 89.50 175 PHE A C 1
ATOM 1452 O O . PHE A 1 175 ? 8.116 -6.229 -15.613 1.00 89.50 175 PHE A O 1
ATOM 1459 N N . VAL A 1 176 ? 8.367 -4.833 -17.359 1.00 92.50 176 VAL A N 1
ATOM 1460 C CA . VAL A 1 176 ? 9.825 -4.970 -17.453 1.00 92.50 176 VAL A CA 1
ATOM 1461 C C . VAL A 1 176 ? 10.464 -3.770 -16.761 1.00 92.50 176 VAL A C 1
ATOM 1463 O O . VAL A 1 176 ? 10.280 -2.629 -17.189 1.00 92.50 176 VAL A O 1
ATOM 1466 N N . LEU A 1 177 ? 11.175 -4.020 -15.665 1.00 91.75 177 LEU A N 1
ATOM 1467 C CA . LEU A 1 177 ? 11.806 -2.999 -14.836 1.00 91.75 177 LEU A CA 1
ATOM 1468 C C . LEU A 1 177 ? 13.311 -2.997 -15.09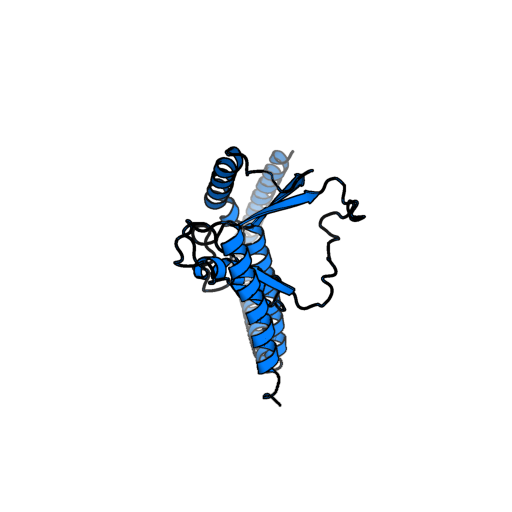6 1.00 91.75 177 LEU A C 1
ATOM 1470 O O . LEU A 1 177 ? 13.992 -3.983 -14.831 1.00 91.75 177 LEU A O 1
ATOM 1474 N N . VAL A 1 178 ? 13.820 -1.875 -15.603 1.00 90.31 178 VAL A N 1
ATOM 1475 C CA . VAL A 1 178 ? 15.235 -1.691 -15.943 1.00 90.31 178 VAL A CA 1
ATOM 1476 C C . VAL A 1 178 ? 15.807 -0.594 -15.058 1.00 90.31 178 VAL A C 1
ATOM 1478 O O . VAL A 1 178 ? 15.244 0.499 -14.971 1.00 90.31 178 VAL A O 1
ATOM 1481 N N . HIS A 1 179 ? 16.922 -0.881 -14.394 1.00 86.38 179 HIS A N 1
ATOM 1482 C CA . HIS A 1 179 ? 17.560 0.067 -13.492 1.00 86.38 179 HIS A CA 1
ATOM 1483 C C . HIS A 1 179 ? 18.386 1.122 -14.255 1.00 86.38 179 HIS A C 1
ATOM 1485 O O . HIS A 1 179 ? 18.820 0.931 -15.391 1.00 86.38 179 HIS A O 1
ATOM 1491 N N . GLY A 1 180 ? 18.613 2.269 -13.611 1.00 81.69 180 GLY A N 1
ATOM 1492 C CA . GLY A 1 180 ? 19.457 3.342 -14.141 1.00 81.69 180 GLY A CA 1
ATOM 1493 C C . GLY A 1 180 ? 20.950 3.162 -13.835 1.00 81.69 180 GLY A C 1
ATOM 1494 O O . GLY A 1 180 ? 21.387 2.164 -13.262 1.00 81.69 180 GLY A O 1
ATOM 1495 N N . PHE A 1 181 ? 21.746 4.175 -14.189 1.00 76.12 181 PHE A N 1
ATOM 1496 C CA . PHE A 1 181 ? 23.180 4.232 -13.881 1.00 76.12 181 PHE A CA 1
ATOM 1497 C C . PHE A 1 181 ? 23.442 4.093 -12.372 1.00 76.12 181 PHE A C 1
ATOM 1499 O O . PHE A 1 181 ? 22.829 4.805 -11.581 1.00 76.12 181 PHE A O 1
ATOM 1506 N N . GLN A 1 182 ? 24.378 3.211 -11.997 1.00 76.31 182 GLN A N 1
ATOM 1507 C CA . GLN A 1 182 ? 24.752 2.877 -10.607 1.00 76.31 182 GLN A CA 1
ATOM 1508 C C . GLN A 1 182 ? 23.657 2.235 -9.740 1.00 76.31 182 GLN A C 1
ATOM 1510 O O . GLN A 1 182 ? 23.907 1.994 -8.561 1.00 76.31 182 GLN A O 1
ATOM 1515 N N . ALA A 1 183 ? 22.489 1.939 -10.305 1.00 81.69 183 ALA A N 1
ATOM 1516 C CA . ALA A 1 183 ? 21.464 1.132 -9.656 1.00 81.69 183 ALA A CA 1
ATOM 1517 C C . ALA A 1 183 ? 21.603 -0.349 -10.052 1.00 81.69 183 ALA A C 1
ATOM 1519 O O . ALA A 1 183 ? 22.437 -0.704 -10.889 1.00 81.69 183 ALA A O 1
ATOM 1520 N N . THR A 1 184 ? 20.777 -1.181 -9.433 1.00 81.94 184 THR A N 1
ATOM 1521 C CA . THR A 1 184 ? 20.659 -2.629 -9.614 1.00 81.94 184 THR A CA 1
ATOM 1522 C C . THR A 1 184 ? 19.179 -3.036 -9.707 1.00 81.94 184 THR A C 1
ATOM 1524 O O . THR A 1 184 ? 18.272 -2.264 -9.386 1.00 81.94 184 THR A O 1
ATOM 1527 N N . HIS A 1 185 ? 18.907 -4.268 -10.118 1.00 83.62 185 HIS A N 1
ATOM 1528 C CA . HIS A 1 185 ? 17.618 -4.945 -10.138 1.00 83.62 185 HIS A CA 1
ATOM 1529 C C . HIS A 1 185 ? 16.986 -5.001 -8.740 1.00 83.62 185 HIS A C 1
ATOM 1531 O O . HIS A 1 185 ? 15.759 -4.994 -8.617 1.00 83.62 185 HIS A O 1
ATOM 1537 N N . ILE A 1 186 ? 17.809 -4.986 -7.682 1.00 83.19 186 ILE A N 1
ATOM 1538 C CA . ILE A 1 186 ? 17.352 -4.912 -6.289 1.00 83.19 186 ILE A CA 1
ATOM 1539 C C . ILE A 1 186 ? 16.633 -3.582 -6.041 1.00 83.19 186 ILE A C 1
ATOM 1541 O O . ILE A 1 186 ? 15.557 -3.577 -5.448 1.00 83.19 186 ILE A O 1
ATOM 1545 N N . ASP A 1 187 ? 17.143 -2.465 -6.569 1.00 82.06 187 ASP A N 1
ATOM 1546 C CA . ASP A 1 187 ? 16.478 -1.158 -6.457 1.00 82.06 187 ASP A CA 1
ATOM 1547 C C . ASP A 1 187 ? 15.115 -1.160 -7.175 1.00 82.06 187 ASP A C 1
ATOM 1549 O O . ASP A 1 187 ? 14.156 -0.516 -6.745 1.00 82.06 187 ASP A O 1
ATOM 1553 N N . MET A 1 188 ? 14.989 -1.936 -8.257 1.00 86.12 188 MET A N 1
ATOM 1554 C CA . MET A 1 188 ? 13.716 -2.113 -8.963 1.00 86.12 188 MET A CA 1
ATOM 1555 C C . MET A 1 188 ? 12.727 -2.988 -8.188 1.00 86.12 188 MET A C 1
ATOM 1557 O O . MET A 1 188 ? 11.524 -2.906 -8.436 1.00 86.12 188 MET A O 1
ATOM 1561 N N . GLN A 1 189 ? 13.183 -3.790 -7.222 1.00 83.69 189 GLN A N 1
ATOM 1562 C CA . GLN A 1 189 ? 12.314 -4.646 -6.415 1.00 83.69 189 GLN A CA 1
ATOM 1563 C C . GLN A 1 189 ? 11.357 -3.829 -5.538 1.00 83.69 189 GLN A C 1
ATOM 1565 O O . GLN A 1 189 ? 10.200 -4.217 -5.365 1.00 83.69 189 GLN A O 1
ATOM 1570 N N . GLU A 1 190 ? 11.787 -2.670 -5.040 1.00 78.62 190 GLU A N 1
ATOM 1571 C CA . GLU A 1 190 ? 10.900 -1.766 -4.305 1.00 78.62 190 GLU A CA 1
ATOM 1572 C C . GLU A 1 190 ? 9.789 -1.222 -5.208 1.00 78.62 190 GLU A C 1
ATOM 1574 O O . GLU A 1 190 ? 8.615 -1.240 -4.832 1.00 78.62 190 GLU A O 1
ATOM 1579 N N . ILE A 1 191 ? 10.136 -0.806 -6.429 1.00 83.00 191 ILE A N 1
ATOM 1580 C CA . ILE A 1 191 ? 9.173 -0.330 -7.431 1.00 83.00 191 ILE A CA 1
ATOM 1581 C C . ILE A 1 191 ? 8.217 -1.460 -7.828 1.00 83.00 191 ILE A C 1
ATOM 1583 O O . ILE A 1 191 ? 7.004 -1.253 -7.882 1.00 83.00 191 ILE A O 1
ATOM 1587 N N . LYS A 1 192 ? 8.741 -2.674 -8.029 1.00 88.88 192 LYS A N 1
ATOM 1588 C CA . LYS A 1 192 ? 7.955 -3.883 -8.290 1.00 88.88 192 LYS A CA 1
ATOM 1589 C C . LYS A 1 192 ? 6.886 -4.087 -7.224 1.00 88.88 192 LYS A C 1
ATOM 1591 O O . LYS A 1 192 ? 5.716 -4.246 -7.558 1.00 88.88 192 LYS A O 1
ATOM 1596 N N . ASN A 1 193 ? 7.276 -4.042 -5.950 1.00 82.81 193 ASN A N 1
ATOM 1597 C CA . ASN A 1 193 ? 6.357 -4.240 -4.832 1.00 82.81 193 ASN A CA 1
ATOM 1598 C C . ASN A 1 193 ? 5.240 -3.185 -4.839 1.00 82.81 193 ASN A C 1
ATOM 1600 O O . ASN A 1 193 ? 4.072 -3.524 -4.656 1.00 82.81 193 ASN A O 1
ATOM 1604 N N . HIS A 1 194 ? 5.577 -1.926 -5.136 1.00 79.38 194 HIS A N 1
ATOM 1605 C CA . HIS A 1 194 ? 4.589 -0.853 -5.258 1.00 79.38 194 HIS A CA 1
ATOM 1606 C C . HIS A 1 194 ? 3.605 -1.086 -6.412 1.00 79.38 194 HIS A C 1
ATOM 1608 O O . HIS A 1 194 ? 2.399 -0.909 -6.236 1.00 79.38 194 HIS A O 1
ATOM 1614 N N . ILE A 1 195 ? 4.085 -1.507 -7.585 1.00 81.88 195 ILE A N 1
ATOM 1615 C CA . ILE A 1 195 ? 3.215 -1.784 -8.737 1.00 81.88 195 ILE A CA 1
ATOM 1616 C C . ILE A 1 195 ? 2.343 -3.016 -8.468 1.00 81.88 195 ILE A C 1
ATOM 1618 O O . ILE A 1 195 ? 1.141 -2.972 -8.733 1.00 81.88 195 ILE A O 1
ATOM 1622 N N . ALA A 1 196 ? 2.906 -4.077 -7.884 1.00 82.38 196 ALA A N 1
ATOM 1623 C CA . ALA A 1 196 ? 2.194 -5.313 -7.558 1.00 82.38 196 ALA A CA 1
ATOM 1624 C C . ALA A 1 196 ? 1.023 -5.078 -6.590 1.00 82.38 196 ALA A C 1
ATOM 1626 O O . ALA A 1 196 ? -0.017 -5.721 -6.702 1.00 82.38 196 ALA A O 1
ATOM 1627 N N . MET A 1 197 ? 1.141 -4.101 -5.686 1.00 72.62 197 MET A N 1
ATOM 1628 C CA . MET A 1 197 ? 0.035 -3.693 -4.814 1.00 72.62 197 MET A CA 1
ATOM 1629 C C . MET A 1 197 ? -1.129 -3.039 -5.570 1.00 72.62 197 MET A C 1
ATOM 1631 O O . ME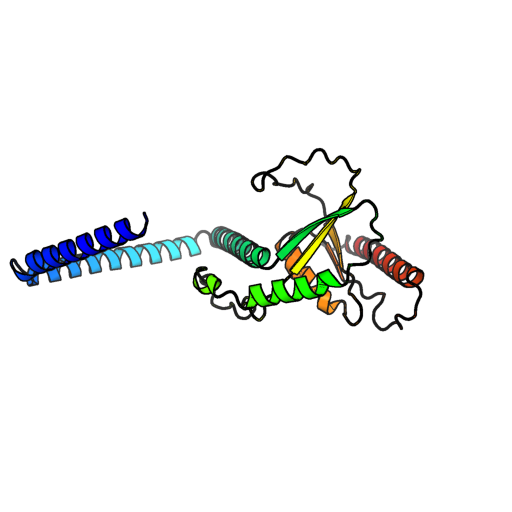T A 1 197 ? -2.276 -3.115 -5.128 1.00 72.62 197 MET A O 1
ATOM 1635 N N . VAL A 1 198 ? -0.855 -2.377 -6.697 1.00 72.94 198 VAL A N 1
ATOM 1636 C CA . VAL A 1 198 ? -1.871 -1.698 -7.516 1.00 72.94 198 VAL A CA 1
ATOM 1637 C C . VAL A 1 198 ? -2.442 -2.629 -8.588 1.00 72.94 198 VAL A C 1
ATOM 1639 O O . VAL A 1 198 ? -3.625 -2.515 -8.921 1.00 72.94 198 VAL A O 1
ATOM 1642 N N . VAL A 1 199 ? -1.619 -3.539 -9.115 1.00 77.31 199 VAL A N 1
ATOM 1643 C CA . VAL A 1 199 ? -1.945 -4.471 -10.202 1.00 77.31 199 VAL A CA 1
ATOM 1644 C C . VAL A 1 199 ? -1.555 -5.899 -9.777 1.00 77.31 199 VAL A C 1
ATOM 1646 O O . VAL A 1 199 ? -0.520 -6.407 -10.200 1.00 77.31 199 VAL A O 1
ATOM 1649 N N . PRO A 1 200 ? -2.363 -6.575 -8.942 1.00 71.88 200 PRO A N 1
ATOM 1650 C CA . PRO A 1 200 ? -1.978 -7.855 -8.333 1.00 71.88 200 PRO A CA 1
ATOM 1651 C C . PRO A 1 200 ? -1.838 -9.014 -9.330 1.00 71.88 200 PRO A C 1
ATOM 1653 O O . PRO A 1 200 ? -1.090 -9.947 -9.072 1.00 71.88 200 PRO A O 1
ATOM 1656 N N . ASN A 1 201 ? -2.509 -8.943 -10.484 1.00 77.50 201 ASN A N 1
ATOM 1657 C CA . ASN A 1 201 ? -2.462 -9.971 -11.532 1.00 77.50 201 ASN A CA 1
ATOM 1658 C C . ASN A 1 201 ? -1.430 -9.635 -12.623 1.00 77.50 201 ASN A C 1
ATOM 1660 O O . ASN A 1 201 ? -1.708 -9.798 -13.811 1.00 77.50 201 ASN A O 1
ATOM 1664 N N . SER A 1 202 ? -0.284 -9.072 -12.242 1.00 85.25 202 SER A N 1
ATOM 1665 C CA . SER A 1 202 ? 0.775 -8.714 -13.187 1.00 85.25 202 SER A CA 1
ATOM 1666 C C . SER A 1 202 ? 2.039 -9.533 -12.979 1.00 85.25 202 SER A C 1
ATOM 1668 O O . SER A 1 202 ? 2.339 -9.981 -11.873 1.00 85.25 202 SER A O 1
ATOM 1670 N N . ILE A 1 203 ? 2.756 -9.730 -14.078 1.00 89.50 203 ILE A N 1
ATOM 1671 C CA . ILE A 1 203 ? 4.046 -10.400 -14.141 1.00 89.50 203 ILE A CA 1
ATOM 1672 C C . ILE A 1 203 ? 5.128 -9.331 -14.169 1.00 89.50 203 ILE A C 1
ATOM 1674 O O . ILE A 1 203 ? 4.950 -8.254 -14.743 1.00 89.50 203 ILE A O 1
ATOM 1678 N N . PHE A 1 204 ? 6.253 -9.628 -13.535 1.00 91.88 204 PHE A N 1
ATOM 1679 C CA . PHE A 1 204 ? 7.358 -8.699 -13.405 1.00 91.88 204 PHE A CA 1
ATOM 1680 C C . PHE A 1 204 ? 8.663 -9.364 -13.802 1.00 91.88 204 PHE A C 1
ATOM 168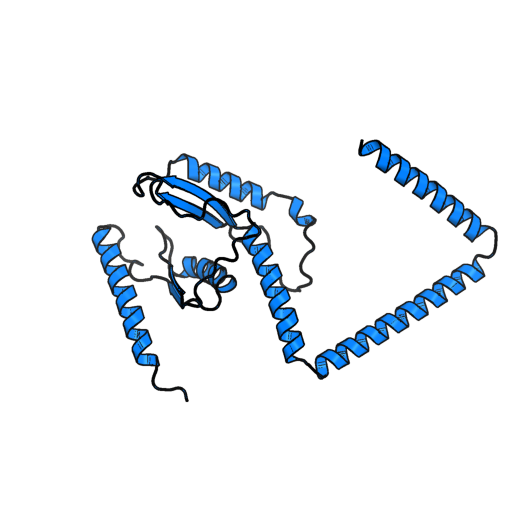2 O O . PHE A 1 204 ? 9.016 -10.402 -13.248 1.00 91.88 204 PHE A O 1
ATOM 1689 N N . LEU A 1 205 ? 9.407 -8.686 -14.667 1.00 92.50 205 LEU A N 1
ATOM 1690 C CA . LEU A 1 205 ? 10.797 -8.983 -14.971 1.00 92.50 205 LEU A CA 1
ATOM 1691 C C . LEU A 1 205 ? 11.648 -7.830 -14.429 1.00 92.50 205 LEU A C 1
ATOM 1693 O O . LEU A 1 205 ? 11.560 -6.708 -14.931 1.00 92.50 205 LEU A O 1
ATOM 1697 N N . CYS A 1 206 ? 12.439 -8.084 -13.386 1.00 92.06 206 CYS A N 1
ATOM 1698 C CA . CYS A 1 206 ? 13.488 -7.157 -12.961 1.00 92.06 206 CYS A CA 1
ATOM 1699 C C . CYS A 1 206 ? 14.746 -7.492 -13.761 1.00 92.06 206 CYS A C 1
ATOM 1701 O O . CYS A 1 206 ? 15.344 -8.530 -13.518 1.00 92.06 206 CYS A O 1
ATOM 1703 N N . SER A 1 207 ? 15.106 -6.637 -14.716 1.00 91.00 207 SER A N 1
ATOM 1704 C CA . SER A 1 207 ? 16.213 -6.893 -15.637 1.00 91.00 207 SER A CA 1
ATOM 1705 C C . SER A 1 207 ? 17.562 -6.877 -14.916 1.00 91.00 207 SER A C 1
ATOM 1707 O O . SER A 1 207 ? 17.894 -5.901 -14.238 1.00 91.00 207 SER A O 1
ATOM 1709 N N . GLU A 1 208 ? 18.336 -7.942 -15.112 1.00 90.88 208 GLU A N 1
ATOM 1710 C CA . GLU A 1 208 ? 19.703 -8.129 -14.611 1.00 90.88 208 GLU A CA 1
ATOM 1711 C C . GLU A 1 208 ? 20.732 -8.130 -15.753 1.00 90.88 208 GLU A C 1
ATOM 1713 O O . GLU A 1 208 ? 21.929 -7.946 -15.528 1.00 90.88 208 GLU A O 1
ATOM 1718 N N . SER A 1 209 ? 20.279 -8.287 -17.000 1.00 87.56 209 SER A N 1
ATOM 1719 C CA . SER A 1 209 ? 21.122 -8.520 -18.184 1.00 87.56 209 SER A CA 1
ATOM 1720 C C . SER A 1 209 ? 22.135 -7.412 -18.522 1.00 87.56 209 SER A C 1
ATOM 1722 O O . SER A 1 209 ? 23.028 -7.614 -19.350 1.00 87.56 209 SER A O 1
ATOM 1724 N N . ASN A 1 210 ? 22.057 -6.252 -17.865 1.00 84.50 210 ASN A N 1
ATOM 1725 C CA . ASN A 1 210 ? 23.013 -5.150 -18.010 1.00 84.50 210 ASN A CA 1
ATOM 1726 C C . ASN A 1 210 ? 23.807 -4.824 -16.727 1.00 84.50 210 ASN A C 1
ATOM 1728 O O . ASN A 1 210 ? 24.557 -3.843 -16.702 1.00 84.50 210 ASN A O 1
ATOM 1732 N N . GLU A 1 211 ? 23.699 -5.636 -15.674 1.00 83.56 211 GLU A N 1
ATOM 1733 C CA . GLU A 1 211 ? 24.431 -5.436 -14.421 1.00 83.56 211 GLU A CA 1
ATOM 1734 C C . GLU A 1 211 ? 25.892 -5.866 -14.495 1.00 83.56 211 GLU A C 1
ATOM 1736 O O . GLU A 1 211 ? 26.241 -6.888 -15.080 1.00 83.56 211 GLU A O 1
ATOM 1741 N N . GLY A 1 212 ? 26.786 -5.098 -13.864 1.00 69.69 212 GLY A N 1
ATOM 1742 C CA . GLY A 1 212 ? 28.205 -5.458 -13.736 1.00 69.69 212 GLY A CA 1
ATOM 1743 C C . GLY A 1 212 ? 28.999 -5.470 -15.052 1.00 69.69 212 GLY A C 1
ATOM 1744 O O . GLY A 1 212 ? 30.234 -5.484 -15.026 1.00 69.69 212 GLY A O 1
ATOM 1745 N N . VAL A 1 213 ? 28.324 -5.396 -16.200 1.00 65.56 213 VAL A N 1
ATOM 1746 C CA . VAL A 1 213 ? 28.924 -5.123 -17.501 1.00 65.56 213 VAL A CA 1
ATOM 1747 C C . VAL A 1 213 ? 29.442 -3.690 -17.472 1.00 65.56 213 VAL A C 1
ATOM 1749 O O . VAL A 1 213 ? 28.786 -2.780 -16.963 1.00 65.56 213 VAL A O 1
ATOM 1752 N N . ARG A 1 214 ? 30.647 -3.455 -18.003 1.00 56.47 214 ARG A N 1
ATOM 1753 C CA . ARG A 1 214 ? 31.127 -2.083 -18.197 1.00 56.47 214 ARG A CA 1
ATOM 1754 C C . ARG A 1 214 ? 30.109 -1.367 -19.083 1.00 56.47 214 ARG A C 1
ATOM 1756 O O . ARG A 1 214 ? 30.081 -1.601 -20.286 1.00 56.47 214 ARG A O 1
ATOM 1763 N N . THR A 1 215 ? 29.334 -0.450 -18.510 1.00 54.22 215 THR A N 1
ATOM 1764 C CA . THR A 1 215 ? 28.387 0.453 -19.195 1.00 54.22 215 THR A CA 1
ATOM 1765 C C . THR A 1 215 ? 29.067 1.415 -20.190 1.00 54.22 215 THR A C 1
ATOM 1767 O O . THR A 1 215 ? 28.499 2.432 -20.565 1.00 54.22 215 THR A O 1
ATOM 1770 N N . GLU A 1 216 ? 30.301 1.120 -20.608 1.00 55.16 216 GLU A N 1
ATOM 1771 C CA . GLU A 1 216 ? 30.972 1.711 -21.769 1.00 55.16 216 GLU A CA 1
ATOM 1772 C C . GLU A 1 216 ? 30.456 1.116 -23.096 1.00 55.16 216 GLU A C 1
ATOM 1774 O O . GLU A 1 216 ? 30.810 1.612 -24.167 1.00 55.16 216 GLU A O 1
ATOM 1779 N N . GLY A 1 217 ? 29.634 0.060 -23.035 1.00 58.81 217 GLY A N 1
ATOM 1780 C CA . GLY A 1 217 ? 28.958 -0.533 -24.189 1.00 58.81 217 GLY A CA 1
ATOM 1781 C C . GLY A 1 217 ? 27.989 0.430 -24.885 1.00 58.81 217 GLY A C 1
ATOM 1782 O O . GLY A 1 217 ? 27.444 1.363 -24.293 1.00 58.81 217 GLY A O 1
ATOM 1783 N N . CYS A 1 218 ? 27.780 0.214 -26.182 1.00 72.50 218 CYS A N 1
ATOM 1784 C CA . CYS A 1 218 ? 26.830 0.991 -26.975 1.00 72.50 218 CYS A CA 1
ATOM 1785 C C . CYS A 1 218 ? 25.391 0.707 -26.508 1.00 72.50 218 CYS A C 1
ATOM 1787 O O . CYS A 1 218 ? 25.061 -0.443 -26.242 1.00 72.50 218 CYS A O 1
ATOM 1789 N N . LEU A 1 219 ? 24.502 1.712 -26.514 1.00 80.12 219 LEU A N 1
ATOM 1790 C CA . LEU A 1 219 ? 23.063 1.545 -26.219 1.00 80.12 219 LEU A CA 1
ATOM 1791 C C . LEU A 1 219 ? 22.408 0.397 -27.007 1.00 80.12 219 LEU A C 1
ATOM 1793 O O . LEU A 1 219 ? 21.462 -0.226 -26.537 1.00 80.12 219 LEU A O 1
ATOM 1797 N N . ILE A 1 220 ? 22.926 0.118 -28.205 1.00 84.06 220 ILE A N 1
ATOM 1798 C CA . ILE A 1 220 ? 22.480 -0.982 -29.063 1.00 84.06 220 ILE A CA 1
ATOM 1799 C C . ILE A 1 220 ? 22.713 -2.342 -28.392 1.00 84.06 220 ILE A C 1
ATOM 1801 O O . ILE A 1 220 ? 21.857 -3.215 -28.474 1.00 84.06 220 ILE A O 1
ATOM 1805 N N . GLU A 1 221 ? 23.854 -2.521 -27.731 1.00 84.94 221 GLU A N 1
ATOM 1806 C CA . GLU A 1 221 ? 24.206 -3.759 -27.033 1.00 84.94 221 GLU A CA 1
ATOM 1807 C C . GLU A 1 221 ? 23.342 -3.932 -25.784 1.00 84.94 221 GLU A C 1
ATOM 1809 O O . GLU A 1 221 ? 22.740 -4.983 -25.606 1.00 84.94 221 GLU A O 1
ATOM 1814 N N . SER A 1 222 ? 23.154 -2.867 -24.999 1.00 83.75 222 SER A N 1
ATOM 1815 C CA . SER A 1 222 ? 22.262 -2.915 -23.834 1.00 83.75 222 SER A CA 1
ATOM 1816 C C . SER A 1 222 ? 20.809 -3.212 -24.205 1.00 83.75 222 SER A C 1
ATOM 1818 O O . SER A 1 222 ? 20.139 -3.978 -23.515 1.00 83.75 222 SER A O 1
ATOM 1820 N N . GLY A 1 223 ? 20.325 -2.641 -25.315 1.00 87.88 223 GLY A N 1
ATOM 1821 C CA . GLY A 1 223 ? 18.996 -2.941 -25.845 1.00 87.88 223 GLY A CA 1
ATOM 1822 C C . GLY A 1 223 ? 18.874 -4.376 -26.359 1.00 87.88 223 GLY A C 1
ATOM 1823 O O . GLY A 1 223 ? 17.824 -4.991 -26.195 1.00 87.88 223 GLY A O 1
ATOM 1824 N N . ARG A 1 224 ? 19.944 -4.925 -26.946 1.00 89.88 224 ARG A N 1
ATOM 1825 C CA . ARG A 1 224 ? 19.991 -6.323 -27.378 1.00 89.88 224 ARG A CA 1
ATOM 1826 C C . ARG A 1 224 ? 19.945 -7.283 -26.188 1.00 89.88 224 ARG A C 1
ATOM 1828 O O . ARG A 1 224 ? 19.127 -8.191 -26.219 1.00 89.88 224 ARG A O 1
ATOM 1835 N N . ASN A 1 225 ? 20.763 -7.058 -25.161 1.00 89.69 225 ASN A N 1
ATOM 1836 C CA . ASN A 1 225 ? 20.796 -7.901 -23.962 1.00 89.69 225 ASN A CA 1
ATOM 1837 C C . ASN A 1 225 ? 19.429 -7.935 -23.268 1.00 89.69 225 ASN A C 1
ATOM 1839 O O . ASN A 1 225 ? 18.937 -9.003 -22.925 1.00 89.69 225 ASN A O 1
ATOM 1843 N N . LEU A 1 226 ? 18.784 -6.768 -23.143 1.00 91.75 226 LEU A N 1
ATOM 1844 C CA . LEU A 1 226 ? 17.437 -6.671 -22.583 1.00 91.75 226 LEU A CA 1
ATOM 1845 C C . LEU A 1 226 ? 16.408 -7.432 -23.430 1.00 91.75 226 LEU A C 1
ATOM 1847 O O . LEU A 1 226 ? 15.516 -8.072 -22.888 1.00 91.75 226 LEU A O 1
ATOM 1851 N N . ALA A 1 227 ? 16.505 -7.350 -24.759 1.00 92.06 227 ALA A N 1
ATOM 1852 C CA . ALA A 1 227 ? 15.605 -8.087 -25.636 1.00 92.06 227 ALA A CA 1
ATOM 1853 C C . ALA A 1 227 ? 15.789 -9.604 -25.489 1.00 92.06 227 ALA A C 1
ATOM 1855 O O . ALA A 1 227 ? 14.790 -10.307 -25.404 1.00 92.06 227 ALA A O 1
ATOM 1856 N N . GLU A 1 228 ? 17.035 -10.088 -25.440 1.00 92.12 228 GLU A N 1
ATOM 1857 C CA . GLU A 1 228 ? 17.358 -11.506 -25.217 1.00 92.12 228 GLU A CA 1
ATOM 1858 C C . GLU A 1 228 ? 16.790 -11.991 -23.869 1.00 92.12 228 GLU A C 1
ATOM 1860 O O . GLU A 1 228 ? 16.050 -12.964 -23.853 1.00 92.12 228 GLU A O 1
ATOM 1865 N N . GLU A 1 229 ? 16.983 -11.239 -22.781 1.00 92.88 229 GLU A N 1
ATOM 1866 C CA . GLU A 1 229 ? 16.414 -11.562 -21.461 1.00 92.88 229 GLU A CA 1
ATOM 1867 C C . GLU A 1 229 ? 14.877 -11.617 -21.455 1.00 92.88 229 GLU A C 1
ATOM 1869 O O . GLU A 1 229 ? 14.286 -12.480 -20.813 1.00 92.88 229 GLU A O 1
ATOM 1874 N N . ILE A 1 230 ? 14.208 -10.712 -22.179 1.00 92.50 230 ILE A N 1
ATOM 1875 C CA . ILE A 1 230 ? 12.745 -10.747 -22.313 1.00 92.50 230 ILE A CA 1
ATOM 1876 C C . ILE A 1 230 ? 12.294 -11.999 -23.077 1.00 92.50 230 ILE A C 1
ATOM 1878 O O . ILE A 1 230 ? 11.261 -12.564 -22.729 1.00 92.50 230 ILE A O 1
ATOM 1882 N N . PHE A 1 231 ? 13.021 -12.416 -24.118 1.00 91.56 231 PHE A N 1
ATOM 1883 C CA . PHE A 1 231 ? 12.699 -13.643 -24.853 1.00 91.56 231 PHE A CA 1
ATOM 1884 C C . PHE A 1 231 ? 12.892 -14.883 -23.981 1.00 91.56 231 PHE A C 1
ATOM 1886 O O . PHE A 1 231 ? 11.963 -15.678 -23.880 1.00 91.56 231 PHE A O 1
ATOM 1893 N N . ASP A 1 232 ? 14.033 -14.987 -23.297 1.00 90.69 232 ASP A N 1
ATOM 1894 C CA . ASP A 1 232 ? 14.326 -16.096 -22.384 1.00 90.69 232 ASP A CA 1
ATOM 1895 C C . 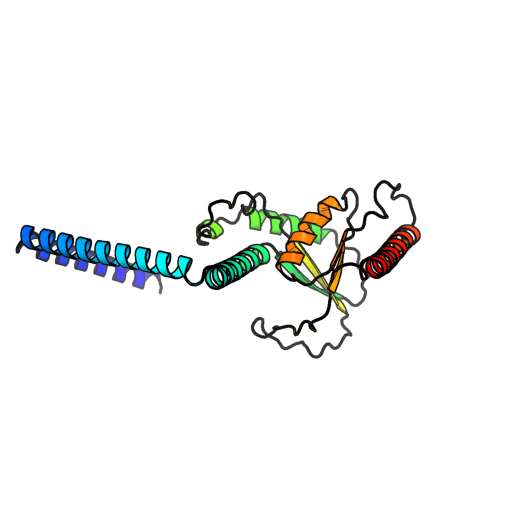ASP A 1 232 ? 13.261 -16.193 -21.277 1.00 90.69 232 ASP A C 1
ATOM 1897 O O . ASP A 1 232 ? 12.787 -17.278 -20.956 1.00 90.69 232 ASP A O 1
ATOM 1901 N N . PHE A 1 233 ? 12.796 -15.049 -20.763 1.00 90.75 233 PHE A N 1
ATOM 1902 C CA . PHE A 1 233 ? 11.718 -14.997 -19.776 1.00 90.75 233 PHE A CA 1
ATOM 1903 C C . PHE A 1 233 ? 10.399 -15.613 -20.276 1.00 90.75 233 PHE A C 1
ATOM 1905 O O . PHE A 1 233 ? 9.689 -16.249 -19.500 1.00 90.75 233 PHE A O 1
ATOM 1912 N N . PHE A 1 234 ? 10.047 -15.426 -21.553 1.00 85.94 234 PHE A N 1
ATOM 1913 C CA . PHE A 1 234 ? 8.846 -16.045 -22.123 1.00 85.94 234 PHE A CA 1
ATOM 1914 C C . PHE A 1 234 ? 9.027 -17.544 -22.373 1.00 85.94 234 PHE A C 1
ATOM 1916 O O . PHE A 1 234 ? 8.083 -18.302 -22.156 1.00 85.94 234 PHE A O 1
ATOM 1923 N N . ASP A 1 235 ? 10.219 -17.961 -22.799 1.00 83.81 235 ASP A N 1
ATOM 1924 C CA . ASP A 1 235 ? 10.520 -19.367 -23.077 1.00 83.81 235 ASP A CA 1
ATOM 1925 C C . ASP A 1 235 ? 10.576 -20.198 -21.774 1.00 83.81 235 ASP A C 1
ATOM 1927 O O . ASP A 1 235 ? 10.066 -21.318 -21.734 1.00 83.81 235 ASP A O 1
ATOM 1931 N N . ASP A 1 236 ? 11.092 -19.633 -20.676 1.00 72.38 236 ASP A N 1
ATOM 1932 C CA . ASP A 1 236 ? 11.134 -20.282 -19.355 1.00 72.38 236 ASP A CA 1
ATOM 1933 C C . ASP A 1 236 ? 9.733 -20.480 -18.728 1.00 72.38 236 ASP A C 1
ATOM 1935 O O . ASP A 1 236 ? 9.512 -21.430 -17.965 1.00 72.38 236 ASP A O 1
ATOM 1939 N N . GLU A 1 237 ? 8.761 -19.610 -19.035 1.00 61.97 237 GLU A N 1
ATOM 1940 C CA . GLU A 1 237 ? 7.382 -19.757 -18.541 1.00 61.97 237 GLU A CA 1
ATOM 1941 C C . GLU A 1 237 ? 6.599 -20.871 -19.263 1.00 61.97 237 GLU A C 1
ATOM 1943 O O . GLU A 1 237 ? 5.688 -21.453 -18.662 1.00 61.97 237 GLU A O 1
ATOM 1948 N N . GLU A 1 238 ? 6.950 -21.223 -20.507 1.00 55.59 238 GLU A N 1
ATOM 1949 C CA . GLU A 1 238 ? 6.288 -22.314 -21.242 1.00 55.59 238 GLU A CA 1
ATOM 1950 C C . GLU A 1 238 ? 6.638 -23.710 -20.680 1.00 55.59 238 GLU A C 1
ATOM 1952 O O . GLU A 1 238 ? 5.794 -24.609 -20.715 1.00 55.59 238 GLU A O 1
ATOM 1957 N N . ASP A 1 239 ? 7.814 -23.882 -20.064 1.00 50.84 239 ASP A N 1
ATOM 1958 C CA . ASP A 1 239 ? 8.281 -25.168 -19.510 1.00 50.84 239 ASP A CA 1
ATOM 1959 C C . ASP A 1 239 ? 7.726 -25.491 -18.102 1.00 50.84 239 ASP A C 1
ATOM 1961 O O . ASP A 1 239 ? 7.828 -26.624 -17.624 1.00 50.84 239 ASP A O 1
ATOM 1965 N N . CYS A 1 240 ? 7.078 -24.537 -17.423 1.00 47.97 240 CYS A N 1
ATOM 1966 C CA . CYS A 1 240 ? 6.524 -24.734 -16.072 1.00 47.97 240 CYS A CA 1
ATOM 1967 C C . CYS A 1 240 ? 5.052 -25.209 -16.051 1.00 47.97 240 CYS A C 1
ATOM 1969 O O . CYS A 1 240 ? 4.464 -25.362 -14.977 1.00 47.97 240 CYS A O 1
ATOM 1971 N N . GLY A 1 241 ? 4.435 -25.431 -17.218 1.00 44.41 241 GLY A N 1
ATOM 1972 C CA . GLY A 1 241 ? 2.995 -25.676 -17.364 1.00 44.41 241 GLY A CA 1
ATOM 1973 C C . GLY A 1 241 ? 2.501 -27.124 -17.218 1.00 44.41 241 GLY A C 1
ATOM 1974 O O . GLY A 1 241 ? 1.287 -27.327 -17.251 1.00 44.41 241 GLY A O 1
ATOM 1975 N N . GLU A 1 242 ? 3.373 -28.130 -17.065 1.00 38.53 242 GLU A N 1
ATOM 1976 C CA . GLU A 1 242 ? 2.948 -29.546 -17.128 1.00 38.53 242 GLU A CA 1
ATOM 1977 C C . GLU A 1 242 ? 2.784 -30.287 -15.787 1.00 38.53 242 GLU A C 1
ATOM 1979 O O . GLU A 1 242 ? 2.214 -31.374 -15.793 1.00 38.53 242 GLU A O 1
ATOM 1984 N N . ASP A 1 243 ? 3.155 -29.725 -14.630 1.00 40.53 243 ASP A N 1
ATOM 1985 C CA . ASP A 1 243 ? 3.154 -30.492 -13.366 1.00 40.53 243 ASP A CA 1
ATOM 1986 C C . ASP A 1 243 ? 2.511 -29.762 -12.169 1.00 40.53 243 ASP A C 1
ATOM 1988 O O . ASP A 1 243 ? 3.131 -29.604 -11.122 1.00 40.53 243 ASP A O 1
ATOM 1992 N N . VAL A 1 244 ? 1.232 -29.368 -12.263 1.00 35.31 244 VAL A N 1
ATOM 1993 C CA . VAL A 1 244 ? 0.359 -29.248 -11.071 1.00 35.31 244 VAL A CA 1
ATOM 1994 C C . VAL A 1 244 ? -1.109 -29.540 -11.434 1.00 35.31 244 VAL A C 1
ATOM 1996 O O . VAL A 1 244 ? -1.867 -28.644 -11.807 1.00 35.31 244 VAL A O 1
ATOM 1999 N N . THR A 1 245 ? -1.531 -30.799 -11.277 1.00 34.09 245 THR A N 1
ATOM 2000 C CA . THR A 1 245 ? -2.945 -31.200 -11.094 1.00 34.09 245 THR A CA 1
ATOM 2001 C C . THR A 1 245 ? -3.140 -31.851 -9.740 1.00 34.09 245 THR A C 1
ATOM 2003 O O . THR A 1 245 ? -2.285 -32.700 -9.398 1.00 34.09 245 THR A O 1
#

Radius of gyration: 28.86 Å; chains: 1; bounding box: 62×66×77 Å

InterPro domains:
  IPR007751 Domain of unknown function DUF676, lipase-like [PF05057] (170-239)
  IPR044294 Lipase-like [PTHR12482] (61-235)

Foldseek 3Di:
DVVVVVVVVVVVVVVVVVVCCCVCPPDDVPVVVVVVVVVVVVVVVVVVVVVVVVVVCCVPCVPVVCVVVVVVVLVVVLVLLVLLEAEDEAEDQDPPDDPDPVVVVVVVVVLVCQLPDPCCVVVPPDPDPDCVCSHSVNRHRHYHYHYDYPPPPDVPPPDDPVPPPPCPPPDEAEDEAEDDPPDALVVCVVVVVSVCSVVVRYHYDSDHQCPPPPPVDDPVVVVVSSVVSVVVVVVVVVVVPDDDD

Organism: Euplotes crassus (NCBI:txid5936)